Protein AF-A0A968LFQ6-F1 (afdb_monomer_lite)

Secondary structure (DSSP, 8-state):
---SS-HHHHHHHHHH-HHHHHHHHHHHSS---HHHHHHHH-HHHHHHHHHHHHHHHHHHHTTTTTS-HHHHHHHHHHHHHHHHHHHTT-EEEEE-GGGTGGGTPPPHHHHHHHHHHHHHHHHHHHHHHHHHHTT-HHHHHHHHHHHH-HHHHHHHHHHHHS------GGGGGHHHH-SS-EEE---SSHHHHHHTTS-SEEEETT-HHHHHHHHHHT--EEEETT-BTTBGGG---SHHHHHHHH--TTS--TTSHHHHHHHHHHHHSEEEEES---TTSHHHHHHHTS-SSS-EEEEETTEEEEEEE--SS-PPP-----------------

pLDDT: mean 76.56, std 20.34, range [23.41, 96.88]

Structure (mmCIF, N/CA/C/O backbone):
data_AF-A0A968LFQ6-F1
#
_entry.id   AF-A0A968LFQ6-F1
#
loop_
_atom_site.group_PDB
_atom_site.id
_atom_site.type_symbol
_atom_site.label_atom_id
_atom_site.label_alt_id
_atom_site.label_comp_id
_atom_site.label_asym_id
_atom_site.label_entity_id
_atom_site.label_seq_id
_atom_site.pdbx_PDB_ins_code
_atom_site.Cartn_x
_atom_site.Cartn_y
_atom_site.Cartn_z
_atom_site.occupancy
_atom_site.B_iso_or_equiv
_atom_site.auth_seq_id
_atom_site.auth_comp_id
_atom_site.auth_asym_id
_atom_site.auth_atom_id
_atom_site.pdbx_PDB_model_num
ATOM 1 N N . MET A 1 1 ? -2.386 -19.253 22.349 1.00 31.14 1 MET A N 1
ATOM 2 C CA . MET A 1 1 ? -3.547 -18.412 22.711 1.00 31.14 1 MET A CA 1
ATOM 3 C C . MET A 1 1 ? -3.138 -16.971 22.478 1.00 31.14 1 MET A C 1
ATOM 5 O O . MET A 1 1 ? -2.110 -16.580 23.012 1.00 31.14 1 MET A O 1
ATOM 9 N N . ALA A 1 2 ? -3.845 -16.227 21.625 1.00 40.50 2 ALA A N 1
ATOM 10 C CA . ALA A 1 2 ? -3.567 -14.805 21.443 1.00 40.50 2 ALA A CA 1
ATOM 11 C C . ALA A 1 2 ? -3.835 -14.102 22.779 1.00 40.50 2 ALA A C 1
ATOM 13 O O . ALA A 1 2 ? -4.965 -14.096 23.264 1.00 40.50 2 ALA A O 1
ATOM 14 N N . THR A 1 3 ? -2.783 -13.605 23.419 1.00 55.44 3 THR A N 1
ATOM 15 C CA . THR A 1 3 ? -2.885 -12.769 24.613 1.00 55.44 3 THR A CA 1
ATOM 16 C C . THR A 1 3 ? -3.774 -11.585 24.247 1.00 55.44 3 THR A C 1
ATOM 18 O O . THR A 1 3 ? -3.460 -10.898 23.283 1.00 55.44 3 THR A O 1
ATOM 21 N N . GLY A 1 4 ? -4.873 -11.325 24.959 1.00 78.00 4 GLY A N 1
ATOM 22 C CA . GLY A 1 4 ? -5.778 -10.191 24.681 1.00 78.00 4 GLY A CA 1
ATOM 23 C C . GLY A 1 4 ? -5.147 -8.794 24.827 1.00 78.00 4 GLY A C 1
ATOM 24 O O . GLY A 1 4 ? -5.866 -7.798 24.828 1.00 78.00 4 GLY A O 1
ATOM 25 N N . ARG A 1 5 ? -3.821 -8.736 24.966 1.00 88.94 5 ARG A N 1
ATOM 26 C CA . ARG A 1 5 ? -2.981 -7.548 25.019 1.00 88.94 5 ARG A CA 1
ATOM 27 C C . ARG A 1 5 ? -2.642 -7.053 23.619 1.00 88.94 5 ARG A C 1
ATOM 29 O O . ARG A 1 5 ? -2.560 -7.832 22.669 1.00 88.94 5 ARG A O 1
ATOM 36 N N . ASP A 1 6 ? -2.434 -5.751 23.518 1.00 89.25 6 ASP A N 1
ATOM 37 C CA . ASP A 1 6 ? -2.050 -5.066 22.295 1.00 89.25 6 ASP A CA 1
ATOM 38 C C . ASP A 1 6 ? -0.574 -4.660 22.381 1.00 89.25 6 ASP A C 1
ATOM 40 O O . ASP A 1 6 ? -0.254 -3.740 23.134 1.00 89.25 6 ASP A O 1
ATOM 44 N N . PRO A 1 7 ? 0.319 -5.303 21.606 1.00 89.12 7 PRO A N 1
ATOM 45 C CA . PRO A 1 7 ? 1.752 -5.037 21.679 1.00 89.12 7 PRO A CA 1
ATOM 46 C C . PRO A 1 7 ? 2.143 -3.586 21.378 1.00 89.12 7 PRO A C 1
ATOM 48 O O . PRO A 1 7 ? 3.153 -3.114 21.895 1.00 89.12 7 PRO A O 1
ATOM 51 N N . GLU A 1 8 ? 1.381 -2.869 20.541 1.00 87.94 8 GLU A N 1
ATOM 52 C CA . GLU A 1 8 ? 1.682 -1.462 20.244 1.00 87.94 8 GLU A CA 1
ATOM 53 C C . GLU A 1 8 ? 1.314 -0.563 21.426 1.00 87.94 8 GLU A C 1
ATOM 55 O O . GLU A 1 8 ? 2.064 0.355 21.766 1.00 87.94 8 GLU A O 1
ATOM 60 N N . PHE A 1 9 ? 0.184 -0.851 22.076 1.00 92.44 9 PHE A N 1
ATOM 61 C CA . PHE A 1 9 ? -0.199 -0.162 23.304 1.00 92.44 9 PHE A CA 1
ATOM 62 C C . PHE A 1 9 ? 0.758 -0.496 24.449 1.00 92.44 9 PHE A C 1
ATOM 64 O O . PHE A 1 9 ? 1.168 0.416 25.158 1.00 92.44 9 PHE A O 1
ATOM 71 N N . ASP A 1 10 ? 1.146 -1.765 24.600 1.00 93.44 10 ASP A N 1
ATOM 72 C CA . ASP A 1 10 ? 2.093 -2.214 25.623 1.00 93.44 10 ASP A CA 1
ATOM 73 C C . ASP A 1 10 ? 3.411 -1.433 25.516 1.00 93.44 10 ASP A C 1
ATOM 75 O O . ASP A 1 10 ? 3.824 -0.778 26.470 1.00 93.44 10 ASP A O 1
ATOM 79 N N . ALA A 1 11 ? 4.009 -1.400 24.318 1.00 91.62 11 ALA A N 1
ATOM 80 C CA . ALA A 1 11 ? 5.254 -0.678 24.071 1.00 91.62 11 ALA A CA 1
ATOM 81 C C . ALA A 1 11 ? 5.143 0.826 24.378 1.00 91.62 11 ALA A C 1
ATOM 83 O O . ALA A 1 11 ? 6.064 1.409 24.953 1.00 91.62 11 ALA A O 1
ATOM 84 N N . HIS A 1 12 ? 4.020 1.459 24.020 1.00 91.94 12 HIS A N 1
ATOM 85 C CA . HIS A 1 12 ? 3.774 2.860 24.353 1.00 91.94 12 HIS A CA 1
ATOM 86 C C . HIS A 1 12 ? 3.631 3.066 25.865 1.00 91.94 12 HIS A C 1
ATOM 88 O O . HIS A 1 12 ? 4.325 3.906 26.440 1.00 91.94 12 HIS A O 1
ATOM 94 N N . PHE A 1 13 ? 2.762 2.289 26.509 1.00 92.12 13 PHE A N 1
ATOM 95 C CA . PHE A 1 13 ? 2.453 2.421 27.927 1.00 92.12 13 PHE A CA 1
ATOM 96 C C . PHE A 1 13 ? 3.698 2.197 28.790 1.00 92.12 13 PHE A C 1
ATOM 98 O O . PHE A 1 13 ? 3.945 2.962 29.720 1.00 92.12 13 PHE A O 1
ATOM 105 N N . ASP A 1 14 ? 4.522 1.210 28.443 1.00 91.38 14 ASP A N 1
ATOM 106 C CA . ASP A 1 14 ? 5.771 0.919 29.145 1.00 91.38 14 ASP A CA 1
ATOM 107 C C . ASP A 1 14 ? 6.791 2.056 29.003 1.00 91.38 14 ASP A C 1
ATOM 109 O O . ASP A 1 14 ? 7.465 2.402 29.974 1.00 91.38 14 ASP A O 1
ATOM 113 N N . SER A 1 15 ? 6.872 2.675 27.818 1.00 90.38 15 SER A N 1
ATOM 114 C CA . SER A 1 15 ? 7.788 3.795 27.562 1.00 90.38 15 SER A CA 1
ATOM 115 C C . SER A 1 15 ? 7.412 5.079 28.309 1.00 90.38 15 SER A C 1
ATOM 117 O O . SER A 1 15 ? 8.298 5.825 28.720 1.00 90.38 15 SER A O 1
ATOM 119 N N . GLU A 1 16 ? 6.116 5.313 28.533 1.00 88.88 16 GLU A N 1
ATOM 120 C CA . GLU A 1 16 ? 5.606 6.487 29.255 1.00 88.88 16 GLU A CA 1
ATOM 121 C C . GLU A 1 16 ? 5.621 6.291 30.782 1.00 88.88 16 GLU A C 1
ATOM 123 O O . GLU A 1 16 ? 5.546 7.261 31.535 1.00 88.88 16 GLU A O 1
ATOM 128 N N . ASN A 1 17 ? 5.745 5.047 31.266 1.00 85.88 17 ASN A N 1
ATOM 129 C CA . ASN A 1 17 ? 5.665 4.708 32.693 1.00 85.88 17 ASN A CA 1
ATOM 130 C C . ASN A 1 17 ? 6.916 3.979 33.240 1.00 85.88 17 ASN A C 1
ATOM 132 O O . ASN A 1 17 ? 6.783 2.985 33.965 1.00 85.88 17 ASN A O 1
ATOM 136 N N . PRO A 1 18 ? 8.149 4.457 32.974 1.00 78.38 18 PRO A N 1
ATOM 137 C CA . PRO A 1 18 ? 9.369 3.731 33.338 1.00 78.38 18 PRO A CA 1
ATOM 138 C C . PRO A 1 18 ? 9.565 3.592 34.858 1.00 78.38 18 PRO A C 1
ATOM 140 O O . PRO A 1 18 ? 10.177 2.634 35.327 1.00 78.38 18 PRO A O 1
ATOM 143 N N . THR A 1 19 ? 9.033 4.526 35.650 1.00 73.62 19 THR A N 1
ATOM 144 C CA . THR A 1 19 ? 9.145 4.519 37.118 1.00 73.62 19 THR A CA 1
ATOM 145 C C . THR A 1 19 ? 8.272 3.448 37.770 1.00 73.62 19 THR A C 1
ATOM 147 O O . THR A 1 19 ? 8.682 2.853 38.765 1.00 73.62 19 THR A O 1
ATOM 150 N N . ILE A 1 20 ? 7.112 3.140 37.180 1.00 70.06 20 ILE A N 1
ATOM 151 C CA . ILE A 1 20 ? 6.212 2.078 37.651 1.00 70.06 20 ILE A CA 1
ATOM 152 C C . ILE A 1 20 ? 6.904 0.711 37.537 1.00 70.06 20 ILE A C 1
ATOM 154 O O . ILE A 1 20 ? 6.807 -0.109 38.451 1.00 70.06 20 ILE A O 1
ATOM 158 N N . ALA A 1 21 ? 7.678 0.495 36.467 1.00 63.31 21 ALA A N 1
ATOM 159 C CA . ALA A 1 21 ? 8.445 -0.734 36.255 1.00 63.31 21 ALA A CA 1
ATOM 160 C C . ALA A 1 21 ? 9.451 -0.995 37.392 1.00 63.31 21 ALA A C 1
ATOM 162 O O . ALA A 1 21 ? 9.562 -2.112 37.897 1.00 63.31 21 ALA A O 1
ATOM 163 N N . ALA A 1 22 ? 10.159 0.048 37.838 1.00 61.53 22 ALA A N 1
ATOM 164 C CA . ALA A 1 22 ? 11.146 -0.065 38.910 1.00 61.53 22 ALA A CA 1
ATOM 165 C C . ALA A 1 22 ? 10.504 -0.488 40.243 1.00 61.53 22 ALA A C 1
ATOM 167 O O . ALA A 1 22 ? 11.035 -1.360 40.932 1.00 61.53 22 ALA A O 1
ATOM 168 N N . SER A 1 23 ? 9.343 0.078 40.585 1.00 62.5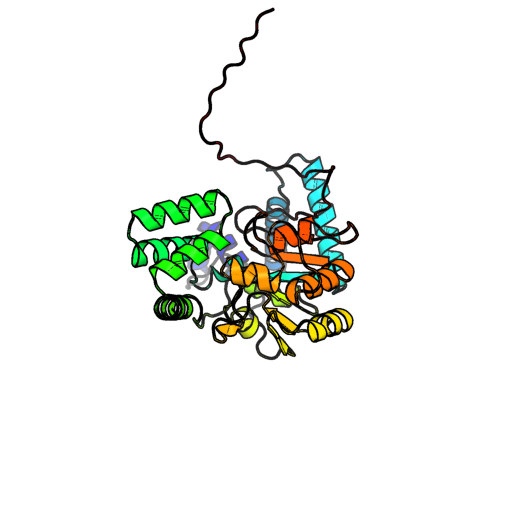0 23 SER A N 1
ATOM 169 C CA . SER A 1 23 ? 8.612 -0.261 41.812 1.00 62.50 23 SER A CA 1
ATOM 170 C C . SER A 1 23 ? 8.014 -1.672 41.785 1.00 62.50 23 SER A C 1
ATOM 172 O O . SER A 1 23 ? 8.020 -2.356 42.806 1.00 62.50 23 SER A O 1
ATOM 174 N N . LEU A 1 24 ? 7.536 -2.139 40.630 1.00 64.12 24 LEU A N 1
ATOM 175 C CA . LEU A 1 24 ? 6.961 -3.482 40.483 1.00 64.12 24 LEU A CA 1
ATOM 176 C C . LEU A 1 24 ? 8.010 -4.593 40.618 1.00 64.12 24 LEU A C 1
ATOM 178 O O . LEU A 1 24 ? 7.742 -5.621 41.242 1.00 64.12 24 LEU A O 1
ATOM 182 N N . ASN A 1 25 ? 9.221 -4.370 40.102 1.00 61.97 25 ASN A N 1
ATOM 183 C CA . ASN A 1 25 ? 10.317 -5.341 40.184 1.00 61.97 25 ASN A CA 1
ATOM 184 C C . ASN A 1 25 ? 10.723 -5.645 41.635 1.00 61.97 25 ASN A C 1
ATOM 186 O O . ASN A 1 25 ? 11.070 -6.782 41.953 1.00 61.97 25 ASN A O 1
ATOM 190 N N . LEU A 1 26 ? 10.635 -4.645 42.518 1.00 60.50 26 LEU A N 1
ATOM 191 C CA . LEU A 1 26 ? 10.885 -4.781 43.957 1.00 60.50 26 LEU A CA 1
ATOM 192 C C . LEU A 1 26 ? 9.810 -5.615 44.679 1.00 60.50 26 LEU A C 1
ATOM 194 O O . LEU A 1 26 ? 10.110 -6.235 45.693 1.00 60.50 26 LEU A O 1
ATOM 198 N N . LEU A 1 27 ? 8.577 -5.642 44.164 1.00 60.94 27 LEU A N 1
ATOM 199 C CA . LEU A 1 27 ? 7.422 -6.299 44.792 1.00 60.94 27 LEU A CA 1
ATOM 200 C C . LEU A 1 27 ? 7.231 -7.758 44.356 1.00 60.94 27 LEU A C 1
ATOM 202 O O . LEU A 1 27 ? 6.850 -8.592 45.171 1.00 60.94 27 LEU A O 1
ATOM 206 N N . VAL A 1 28 ? 7.473 -8.076 43.080 1.00 65.19 28 VAL A N 1
ATOM 207 C CA . VAL A 1 28 ? 7.132 -9.392 42.493 1.00 65.19 28 VAL A CA 1
ATOM 208 C C . VAL A 1 28 ? 8.356 -10.315 42.371 1.00 65.19 28 VAL A C 1
ATOM 210 O O . VAL A 1 28 ? 8.225 -11.484 42.014 1.00 65.19 28 VAL A O 1
ATOM 213 N N . GLY A 1 29 ? 9.565 -9.814 42.651 1.00 68.56 29 GLY A N 1
ATOM 214 C CA . GLY A 1 29 ? 10.808 -10.596 42.577 1.00 68.56 29 GLY A CA 1
ATOM 215 C C . GLY A 1 29 ? 11.202 -11.028 41.157 1.00 68.56 29 GLY A C 1
ATOM 216 O O . GLY A 1 29 ? 12.142 -11.801 40.983 1.00 68.56 29 GLY A O 1
ATOM 217 N N . ARG A 1 30 ? 10.498 -10.530 40.134 1.00 76.25 30 ARG A N 1
ATOM 218 C CA . ARG A 1 30 ? 10.817 -10.697 38.712 1.00 76.25 30 ARG A CA 1
ATOM 219 C C . ARG A 1 30 ? 10.565 -9.386 37.965 1.00 76.25 30 ARG A C 1
ATOM 221 O O . ARG A 1 30 ? 9.679 -8.637 38.382 1.00 76.25 30 ARG A O 1
ATOM 228 N N . PRO A 1 31 ? 11.289 -9.123 36.863 1.00 73.75 31 PRO A N 1
ATOM 229 C CA . PRO A 1 31 ? 11.023 -7.961 36.038 1.00 73.75 31 PRO A CA 1
ATOM 230 C C . PRO A 1 31 ? 9.622 -8.050 35.427 1.00 73.75 31 PRO A C 1
ATOM 232 O O . PRO A 1 31 ? 9.294 -9.058 34.799 1.00 73.75 31 PRO A O 1
ATOM 235 N N . LEU A 1 32 ? 8.801 -7.021 35.631 1.00 81.12 32 LEU A N 1
ATOM 236 C CA . LEU A 1 32 ? 7.441 -6.948 35.104 1.00 81.12 32 LEU A CA 1
ATOM 237 C C . LEU A 1 32 ? 7.211 -5.570 34.488 1.00 81.12 32 LEU A C 1
ATOM 239 O O . LEU A 1 32 ? 7.462 -4.544 35.123 1.00 81.12 32 LEU A O 1
ATOM 243 N N . THR A 1 33 ? 6.764 -5.542 33.235 1.00 87.94 33 THR A N 1
ATOM 244 C CA . THR A 1 33 ? 6.497 -4.271 32.552 1.00 87.94 33 THR A CA 1
ATOM 245 C C . THR A 1 33 ? 5.227 -3.601 33.103 1.00 87.94 33 THR A C 1
ATOM 247 O O . THR A 1 33 ? 4.320 -4.296 33.576 1.00 87.94 33 THR A O 1
ATOM 250 N N . PRO A 1 34 ? 5.120 -2.258 33.072 1.00 89.88 34 PRO A N 1
ATOM 251 C CA . PRO A 1 34 ? 3.917 -1.549 33.514 1.00 89.88 34 PRO A CA 1
ATOM 252 C C . PRO A 1 34 ? 2.627 -2.071 32.863 1.00 89.88 34 PRO A C 1
ATOM 254 O O . PRO A 1 34 ? 1.625 -2.274 33.547 1.00 89.88 34 PRO A O 1
ATOM 257 N N . SER A 1 35 ? 2.658 -2.341 31.559 1.00 91.62 35 SER A N 1
ATOM 258 C CA . SER A 1 35 ? 1.536 -2.864 30.781 1.00 91.62 35 SER A CA 1
ATOM 259 C C . SER A 1 35 ? 1.174 -4.302 31.170 1.00 91.62 35 SER A C 1
ATOM 261 O O . SER A 1 35 ? -0.009 -4.636 31.259 1.00 91.62 35 SER A O 1
ATOM 263 N N . GLU A 1 36 ? 2.165 -5.147 31.485 1.00 89.56 36 GLU A N 1
ATOM 264 C CA . GLU A 1 36 ? 1.949 -6.494 32.032 1.00 89.56 36 GLU A CA 1
ATOM 265 C C . GLU A 1 36 ? 1.281 -6.469 33.396 1.00 89.56 36 GLU A C 1
ATOM 267 O O . GLU A 1 36 ? 0.397 -7.288 33.653 1.00 89.56 36 GLU A O 1
ATOM 272 N N . ALA A 1 37 ? 1.716 -5.561 34.270 1.00 88.31 37 ALA A N 1
ATOM 273 C CA . ALA A 1 37 ? 1.151 -5.421 35.604 1.00 88.31 37 ALA A CA 1
ATOM 274 C C . ALA A 1 37 ? -0.286 -4.929 35.514 1.00 88.31 37 ALA A C 1
ATOM 276 O O . ALA A 1 37 ? -1.173 -5.508 36.135 1.00 88.31 37 ALA A O 1
ATOM 277 N N . LEU A 1 38 ? -0.519 -3.913 34.681 1.00 89.69 38 LEU A N 1
ATOM 278 C CA . LEU A 1 38 ? -1.844 -3.377 34.418 1.00 89.69 38 LEU A CA 1
ATOM 279 C C . LEU A 1 38 ? -2.787 -4.468 33.893 1.00 89.69 38 LEU A C 1
ATOM 281 O O . LEU A 1 38 ? -3.882 -4.625 34.419 1.00 89.69 38 LEU A O 1
ATOM 285 N N . TRP A 1 39 ? -2.344 -5.277 32.926 1.00 91.62 39 TRP A N 1
ATOM 286 C CA . TRP A 1 39 ? -3.140 -6.392 32.408 1.00 91.62 39 TRP A CA 1
ATOM 287 C C . TRP A 1 39 ? -3.435 -7.472 33.458 1.00 91.62 39 TRP A C 1
ATOM 289 O O . TRP A 1 39 ? -4.522 -8.041 33.452 1.00 91.62 39 TRP A O 1
ATOM 299 N N . GLN A 1 40 ? -2.479 -7.793 34.337 1.00 88.44 40 GLN A N 1
ATOM 300 C CA . GLN A 1 40 ? -2.654 -8.834 35.359 1.00 88.44 40 GLN A CA 1
ATOM 301 C C . GLN A 1 40 ? -3.537 -8.382 36.527 1.00 88.44 40 GLN A C 1
ATOM 303 O O . GLN A 1 40 ? -4.284 -9.197 37.063 1.00 88.44 40 GLN A O 1
ATOM 308 N N . LEU A 1 41 ? -3.435 -7.113 36.931 1.00 89.44 41 LEU A N 1
ATOM 309 C CA . LEU A 1 41 ? -4.151 -6.563 38.083 1.00 89.44 41 LEU A CA 1
ATOM 310 C C . LEU A 1 41 ? -5.559 -6.094 37.720 1.00 89.44 41 LEU A C 1
ATOM 312 O O . LEU A 1 41 ? -6.497 -6.359 38.466 1.00 89.44 41 LEU A O 1
ATOM 316 N N . ASP A 1 42 ? -5.700 -5.403 36.587 1.00 91.25 42 ASP A N 1
ATOM 317 C CA . ASP A 1 42 ? -6.970 -4.829 36.149 1.00 91.25 42 ASP A CA 1
ATOM 318 C C . ASP A 1 42 ? -7.099 -4.856 34.609 1.00 91.25 42 ASP A C 1
ATOM 320 O O . ASP A 1 42 ? -6.818 -3.868 33.914 1.00 91.25 42 ASP A O 1
ATOM 324 N N . PRO A 1 43 ? -7.544 -5.995 34.043 1.00 92.00 43 PRO A N 1
ATOM 325 C CA . PRO A 1 43 ? -7.751 -6.134 32.605 1.00 92.00 43 PRO A CA 1
ATOM 326 C C . PRO A 1 43 ? -8.760 -5.139 32.014 1.00 92.00 43 PRO A C 1
ATOM 328 O O . PRO A 1 43 ? -8.686 -4.835 30.821 1.00 92.00 43 PRO A O 1
ATOM 331 N N . ASP A 1 44 ? -9.727 -4.652 32.794 1.00 94.12 44 ASP A N 1
ATOM 332 C CA . ASP A 1 44 ? -10.736 -3.716 32.295 1.00 94.12 44 ASP A CA 1
ATOM 333 C C . ASP A 1 44 ? -10.190 -2.291 32.263 1.00 94.12 44 ASP A C 1
ATOM 335 O O . ASP A 1 44 ? -10.367 -1.590 31.261 1.00 94.12 44 ASP A O 1
ATOM 339 N N . TYR A 1 45 ? -9.415 -1.897 33.274 1.00 93.38 45 TYR A N 1
ATOM 340 C CA . TYR A 1 45 ? -8.675 -0.642 33.244 1.00 93.38 45 TYR A CA 1
ATOM 341 C C . TYR A 1 45 ? -7.590 -0.640 32.158 1.00 93.38 45 TYR A C 1
ATOM 343 O O . TYR A 1 45 ? -7.413 0.376 31.484 1.00 93.38 45 TYR A O 1
ATOM 351 N N . TYR A 1 46 ? -6.946 -1.781 31.875 1.00 94.25 46 TYR A N 1
ATOM 352 C CA . TYR A 1 46 ? -6.080 -1.931 30.698 1.00 94.25 46 TYR A CA 1
ATOM 353 C C . TYR A 1 46 ? -6.829 -1.611 29.397 1.00 94.25 46 TYR A C 1
ATOM 355 O O . TYR A 1 46 ? -6.379 -0.785 28.599 1.00 94.25 46 TYR A O 1
ATOM 363 N N . LYS A 1 47 ? -7.995 -2.238 29.172 1.00 94.25 47 LYS A N 1
ATOM 364 C CA . LYS A 1 47 ? -8.809 -1.993 27.966 1.00 94.25 47 LYS A CA 1
ATOM 365 C C . LYS A 1 47 ? -9.247 -0.533 27.880 1.00 94.25 47 LYS A C 1
ATOM 367 O O . LYS A 1 47 ? -9.246 0.030 26.786 1.00 94.25 47 LYS A O 1
ATOM 372 N N . TYR A 1 48 ? -9.594 0.078 29.013 1.00 94.44 48 TYR A N 1
ATOM 373 C CA . TYR A 1 48 ? -9.949 1.490 29.092 1.00 94.44 48 TYR A CA 1
ATOM 374 C C . TYR A 1 48 ? -8.775 2.396 28.689 1.00 94.44 48 TYR A C 1
ATOM 376 O O . TYR A 1 48 ? -8.924 3.206 27.773 1.00 94.44 48 TYR A O 1
ATOM 384 N N . GLN A 1 49 ? -7.589 2.211 29.277 1.00 94.19 49 GLN A N 1
ATOM 385 C CA . GLN A 1 49 ? -6.382 2.973 28.927 1.00 94.19 49 GLN A CA 1
ATOM 386 C C . GLN A 1 49 ? -5.999 2.799 27.455 1.00 94.19 49 GLN A C 1
ATOM 388 O O . GLN A 1 49 ? -5.725 3.775 26.753 1.00 94.19 49 GLN A O 1
ATOM 393 N N . ARG A 1 50 ? -6.087 1.569 26.944 1.00 94.50 50 ARG A N 1
ATOM 394 C CA . ARG A 1 50 ? -5.898 1.287 25.521 1.00 94.50 50 ARG A CA 1
ATOM 395 C C . ARG A 1 50 ? -6.900 2.045 24.651 1.00 94.50 50 ARG A C 1
ATOM 397 O O . ARG A 1 50 ? -6.521 2.567 23.605 1.00 94.50 50 ARG A O 1
ATOM 404 N N . SER A 1 51 ? -8.169 2.113 25.055 1.00 93.75 51 SER A N 1
ATOM 405 C CA . SER A 1 51 ? -9.197 2.835 24.297 1.00 93.75 51 SER A CA 1
ATOM 406 C C . SER A 1 51 ? -8.921 4.341 24.241 1.00 93.75 51 SER A C 1
ATOM 408 O O . SER A 1 51 ? -8.943 4.912 23.154 1.00 93.75 51 SER A O 1
ATOM 410 N N . LEU A 1 52 ? -8.527 4.953 25.365 1.00 94.31 52 LEU A N 1
ATOM 411 C CA . LEU A 1 52 ? -8.106 6.356 25.416 1.00 94.31 52 LEU A CA 1
ATOM 412 C C . LEU A 1 52 ? -6.898 6.626 24.517 1.00 94.31 52 LEU A C 1
ATOM 414 O O . LEU A 1 52 ? -6.852 7.636 23.810 1.00 94.31 52 LEU A O 1
ATOM 418 N N . TRP A 1 53 ? -5.924 5.717 24.524 1.00 93.88 53 TRP A N 1
ATOM 419 C CA . TRP A 1 53 ? -4.744 5.825 23.677 1.00 93.88 53 TRP A CA 1
ATOM 420 C C . TRP A 1 53 ? -5.097 5.766 22.184 1.00 93.88 53 TRP A C 1
ATOM 422 O O . TRP A 1 53 ? -4.659 6.624 21.411 1.00 93.88 53 TRP A O 1
ATOM 432 N N . ILE A 1 54 ? -5.942 4.812 21.779 1.00 90.19 54 ILE A N 1
ATOM 433 C CA . ILE A 1 54 ? -6.438 4.699 20.398 1.00 90.19 54 ILE A CA 1
ATOM 434 C C . ILE A 1 54 ? -7.208 5.955 19.991 1.00 90.19 54 ILE A C 1
ATOM 436 O O . ILE A 1 54 ? -6.975 6.483 18.902 1.00 90.19 54 ILE A O 1
ATOM 440 N N . ASP A 1 55 ? -8.084 6.460 20.858 1.00 91.62 55 ASP A N 1
ATOM 441 C CA . ASP A 1 55 ? -8.857 7.667 20.587 1.00 91.62 55 ASP A CA 1
ATOM 442 C C . ASP A 1 55 ? -7.934 8.873 20.408 1.00 91.62 55 ASP A C 1
ATOM 444 O O . ASP A 1 55 ? -8.054 9.592 19.418 1.00 91.62 55 ASP A O 1
ATOM 448 N N . SER A 1 56 ? -6.948 9.064 21.287 1.0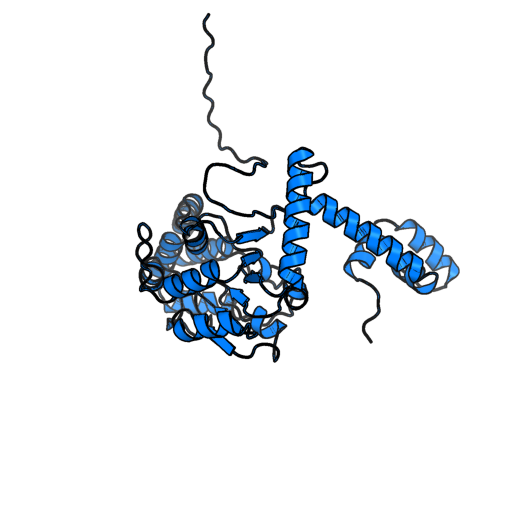0 89.69 56 SER A N 1
ATOM 449 C CA . SER A 1 56 ? -5.946 10.129 21.150 1.00 89.69 56 SER A CA 1
ATOM 450 C C . SER A 1 56 ? -5.203 10.049 19.809 1.00 89.69 56 SER A C 1
ATOM 452 O O . SER A 1 56 ? -5.125 11.031 19.062 1.00 89.69 56 SER A O 1
ATOM 454 N N . ARG A 1 57 ? -4.740 8.850 19.437 1.00 87.38 57 ARG A N 1
ATOM 455 C CA . ARG A 1 57 ? -4.075 8.583 18.152 1.00 87.38 57 ARG A CA 1
ATOM 456 C C . ARG A 1 57 ? -4.979 8.883 16.959 1.00 87.38 57 ARG A C 1
ATOM 458 O O . ARG A 1 57 ? -4.519 9.494 15.995 1.00 87.38 57 ARG A O 1
ATOM 465 N N . LEU A 1 58 ? -6.253 8.498 17.021 1.00 84.69 58 LEU A N 1
ATOM 466 C CA . LEU A 1 58 ? -7.234 8.795 15.980 1.00 84.69 58 LEU A CA 1
ATOM 467 C C . LEU A 1 58 ? -7.434 10.306 15.832 1.00 84.69 58 LEU A C 1
ATOM 469 O O . LEU A 1 58 ? -7.440 10.816 14.717 1.00 84.69 58 LEU A O 1
ATOM 473 N N . GLN A 1 59 ? -7.555 11.039 16.936 1.00 84.94 59 GLN A N 1
ATOM 474 C CA . GLN A 1 59 ? -7.723 12.493 16.909 1.00 84.94 59 GLN A CA 1
ATOM 475 C C . GLN A 1 59 ? -6.529 13.178 16.228 1.00 84.94 59 GLN A C 1
ATOM 477 O O . GLN A 1 59 ? -6.720 14.037 15.365 1.00 84.94 59 GLN A O 1
ATOM 482 N N . ILE A 1 60 ? -5.305 12.754 16.560 1.00 81.44 60 ILE A N 1
ATOM 483 C CA . ILE A 1 60 ? -4.073 13.226 15.909 1.00 81.44 60 ILE A CA 1
ATOM 484 C C . ILE A 1 60 ? -4.087 12.870 14.417 1.00 81.44 60 ILE A C 1
ATOM 486 O O . ILE A 1 60 ? -3.827 13.729 13.577 1.00 81.44 60 ILE A O 1
ATOM 490 N N . ALA A 1 61 ? -4.460 11.636 14.064 1.00 78.19 61 ALA A N 1
ATOM 491 C CA . ALA A 1 61 ? -4.560 11.190 12.673 1.00 78.19 61 ALA A CA 1
ATOM 492 C C . ALA A 1 61 ? -5.651 11.923 11.868 1.00 78.19 61 ALA A C 1
ATOM 494 O O . ALA A 1 61 ? -5.581 11.999 10.647 1.00 78.19 61 ALA A O 1
ATOM 495 N N . LEU A 1 62 ? -6.665 12.488 12.520 1.00 80.12 62 LEU A N 1
ATOM 496 C CA . LEU A 1 62 ? -7.662 13.345 11.871 1.00 80.12 62 LEU A CA 1
ATOM 497 C C . LEU A 1 62 ? -7.197 14.807 11.743 1.00 80.12 62 LEU A C 1
ATOM 499 O O . LEU A 1 62 ? -7.858 15.606 11.073 1.00 80.12 62 LEU A O 1
ATOM 503 N N . GLY A 1 63 ? -6.049 15.146 12.340 1.00 78.25 63 GLY A N 1
ATOM 504 C CA . GLY A 1 63 ? -5.410 16.457 12.274 1.00 78.25 63 GLY A CA 1
ATOM 505 C C . GLY A 1 63 ? -5.729 17.382 13.448 1.00 78.25 63 GLY A C 1
ATOM 506 O O . GLY A 1 63 ? -5.545 18.593 13.325 1.00 78.25 63 GLY A O 1
ATOM 507 N N . LYS A 1 64 ? -6.210 16.859 14.585 1.00 81.06 64 LYS A N 1
ATOM 508 C CA . LYS A 1 64 ? -6.465 17.675 15.782 1.00 81.06 64 LYS A CA 1
ATOM 509 C C . LYS A 1 64 ? -5.184 18.379 16.234 1.00 81.06 64 LYS A C 1
ATOM 511 O O . LYS A 1 64 ? -4.146 17.746 16.382 1.00 81.06 64 LYS A O 1
ATOM 516 N N . GLY A 1 65 ? -5.261 19.694 16.435 1.00 84.56 65 GLY A N 1
ATOM 517 C CA . GLY A 1 65 ? -4.111 20.534 16.794 1.00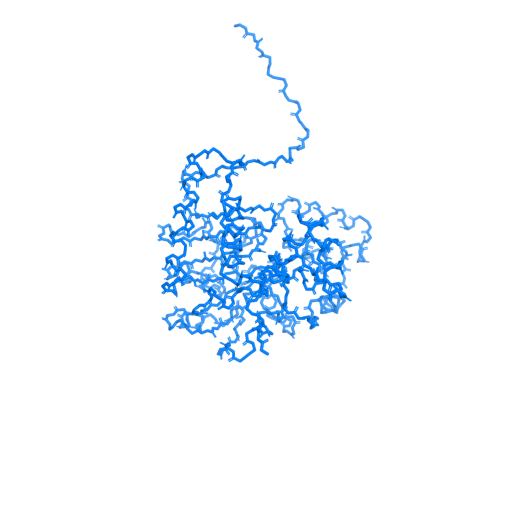 84.56 65 GLY A CA 1
ATOM 518 C C . GLY A 1 65 ? -3.188 20.898 15.623 1.00 84.56 65 GLY A C 1
ATOM 519 O O . GLY A 1 65 ? -2.399 21.827 15.754 1.00 84.56 65 GLY A O 1
ATOM 520 N N . SER A 1 66 ? -3.299 20.225 14.473 1.00 81.00 66 SER A N 1
ATOM 521 C CA . SER A 1 66 ? -2.537 20.542 13.252 1.00 81.00 66 SER A CA 1
ATOM 522 C C . SER A 1 66 ? -3.372 21.244 12.177 1.00 81.00 66 SER A C 1
ATOM 524 O O . SER A 1 66 ? -2.813 21.895 11.297 1.00 81.00 66 SER A O 1
ATOM 526 N N . LEU A 1 67 ? -4.699 21.108 12.224 1.00 77.50 67 LEU A N 1
ATOM 527 C CA . LEU A 1 67 ? -5.638 21.700 11.274 1.00 77.50 67 LEU A CA 1
ATOM 528 C C . LEU A 1 67 ? -6.574 22.703 11.967 1.00 77.50 67 LEU A C 1
ATOM 530 O O . LEU A 1 67 ? -6.892 22.532 13.145 1.00 77.50 67 LEU A O 1
ATOM 534 N N . PRO A 1 68 ? -7.089 23.707 11.231 1.00 84.75 68 PRO A N 1
ATOM 535 C CA . PRO A 1 68 ? -8.241 24.491 11.667 1.00 84.75 68 PRO A CA 1
ATOM 536 C C . PRO A 1 68 ? -9.425 23.592 12.049 1.00 84.75 68 PRO A C 1
ATOM 538 O O . PRO A 1 68 ? -9.701 22.611 11.354 1.00 84.75 68 PRO A O 1
ATOM 541 N N . ASN A 1 69 ? -10.171 23.965 13.094 1.00 86.06 69 ASN A N 1
ATOM 542 C CA . ASN A 1 69 ? -11.278 23.160 13.635 1.00 86.06 69 ASN A CA 1
ATOM 543 C C . ASN A 1 69 ? -12.291 22.728 12.564 1.00 86.06 69 ASN A C 1
ATOM 545 O O . ASN A 1 69 ? -12.628 21.554 12.484 1.00 86.06 69 ASN A O 1
ATOM 549 N N . ALA A 1 70 ? -12.685 23.637 11.666 1.00 81.00 70 ALA A N 1
ATOM 550 C CA . ALA A 1 70 ? -13.620 23.319 10.585 1.00 81.00 70 ALA A CA 1
ATOM 551 C C . ALA A 1 70 ? -13.121 22.189 9.659 1.00 81.00 70 ALA A C 1
ATOM 553 O O . ALA A 1 70 ? -13.904 21.348 9.218 1.00 81.00 70 ALA A O 1
ATOM 554 N N . LEU A 1 71 ? -11.814 22.141 9.373 1.00 77.75 71 LEU A N 1
ATOM 555 C CA . LEU A 1 71 ? -11.220 21.080 8.554 1.00 77.75 71 LEU A CA 1
ATOM 556 C C . LEU A 1 71 ? -11.090 19.769 9.333 1.00 77.75 71 LEU A C 1
ATOM 558 O O . LEU A 1 71 ? -11.310 18.699 8.766 1.00 77.75 71 LEU A O 1
ATOM 562 N N . TYR A 1 72 ? -10.774 19.848 10.624 1.00 80.31 72 TYR A N 1
ATOM 563 C CA . TYR A 1 72 ? -10.769 18.692 11.514 1.00 80.31 72 TYR A CA 1
ATOM 564 C C . TYR A 1 72 ? -12.164 18.042 11.616 1.00 80.31 72 TYR A C 1
ATOM 566 O O . TYR A 1 72 ? -12.295 16.833 11.413 1.00 80.31 72 TYR A O 1
ATOM 574 N N . ASP A 1 73 ? -13.219 18.833 11.829 1.00 81.62 73 ASP A N 1
ATOM 575 C CA . ASP A 1 73 ? -14.601 18.343 11.923 1.00 81.62 73 ASP A CA 1
ATOM 576 C C . ASP A 1 73 ? -15.075 17.707 10.607 1.00 81.62 73 ASP A C 1
ATOM 578 O O . ASP A 1 73 ? -15.730 16.655 10.588 1.00 81.62 73 ASP A O 1
ATOM 582 N N . LEU A 1 74 ? -14.678 18.302 9.480 1.00 80.56 74 LEU A N 1
ATOM 583 C CA . LEU A 1 74 ? -14.927 17.743 8.157 1.00 80.56 74 LEU A CA 1
ATOM 584 C C . LEU A 1 74 ? -14.191 16.409 7.951 1.00 80.56 74 LEU A C 1
ATOM 586 O O . LEU A 1 74 ? -14.785 15.453 7.446 1.00 80.56 74 LEU A O 1
ATOM 590 N N . ASN A 1 75 ? -12.922 16.307 8.359 1.00 77.81 75 ASN A N 1
ATOM 591 C CA . ASN A 1 75 ? -12.157 15.058 8.296 1.00 77.81 75 ASN A CA 1
ATOM 592 C C . ASN A 1 75 ? -12.778 13.967 9.166 1.00 77.81 75 ASN A C 1
ATOM 594 O O . ASN A 1 75 ? -12.906 12.831 8.711 1.00 77.81 75 ASN A O 1
ATOM 598 N N . ARG A 1 76 ? -13.220 14.312 10.378 1.00 83.44 76 ARG A N 1
ATOM 599 C CA . ARG A 1 76 ? -13.935 13.391 11.263 1.00 83.44 76 ARG A CA 1
ATOM 600 C C . ARG A 1 76 ? -15.202 12.854 10.600 1.00 83.44 76 ARG A C 1
ATOM 602 O O . ARG A 1 76 ? -15.390 11.645 10.523 1.00 83.44 76 ARG A O 1
ATOM 609 N N . THR A 1 77 ? -16.007 13.738 10.013 1.00 83.00 77 THR A N 1
ATOM 610 C CA . THR A 1 77 ? -17.221 13.351 9.274 1.00 83.00 77 THR A CA 1
ATOM 611 C C . THR A 1 77 ? -16.904 12.411 8.104 1.00 83.00 77 THR A C 1
ATOM 613 O O . THR A 1 77 ? -17.598 11.414 7.880 1.00 83.00 77 THR A O 1
ATOM 616 N N . ARG A 1 78 ? -15.835 12.691 7.347 1.00 81.00 78 ARG A N 1
ATOM 617 C CA . ARG A 1 78 ? -15.373 11.833 6.241 1.00 81.00 78 ARG A CA 1
ATOM 618 C C . ARG A 1 78 ? -14.899 10.468 6.729 1.00 81.00 78 ARG A C 1
ATOM 620 O O . ARG A 1 78 ? -15.239 9.464 6.104 1.00 81.00 78 ARG A O 1
ATOM 627 N N . PHE A 1 79 ? -14.158 10.426 7.831 1.00 83.19 79 PHE A N 1
ATOM 628 C CA . PHE A 1 79 ? -13.696 9.190 8.454 1.00 83.19 79 PHE A CA 1
ATOM 629 C C . PHE A 1 79 ? -14.869 8.331 8.938 1.00 83.19 79 PHE A C 1
ATOM 631 O O . PHE A 1 79 ? -14.949 7.155 8.591 1.00 83.19 79 PHE A O 1
ATOM 638 N N . ASP A 1 80 ? -15.847 8.923 9.625 1.00 84.75 80 ASP A N 1
ATOM 639 C CA . ASP A 1 80 ? -17.045 8.205 10.073 1.00 84.75 80 ASP A CA 1
ATOM 640 C C . ASP A 1 80 ? -17.825 7.615 8.890 1.00 84.75 80 ASP A C 1
ATOM 642 O O . ASP A 1 80 ? -18.291 6.470 8.933 1.00 84.75 80 ASP A O 1
ATOM 646 N N . ASN A 1 81 ? -17.935 8.373 7.796 1.00 82.75 81 ASN A N 1
ATOM 647 C CA . ASN A 1 81 ? -18.536 7.888 6.559 1.00 82.75 81 ASN A CA 1
ATOM 648 C C . ASN A 1 81 ? -17.726 6.743 5.941 1.00 82.75 81 ASN A C 1
ATOM 650 O O . ASN A 1 81 ? -18.318 5.738 5.548 1.00 82.75 81 ASN A O 1
ATOM 654 N N . LEU A 1 82 ? -16.394 6.831 5.911 1.00 83.19 82 LEU A N 1
ATOM 655 C CA . LEU A 1 82 ? -15.534 5.731 5.475 1.00 83.19 82 LEU A CA 1
ATOM 656 C C . LEU A 1 82 ? -15.763 4.472 6.319 1.00 83.19 82 LEU A C 1
ATOM 658 O O . LEU A 1 82 ? -15.986 3.401 5.757 1.00 83.19 82 LEU A O 1
ATOM 662 N N . CYS A 1 83 ? -15.797 4.586 7.647 1.00 86.12 83 CYS A N 1
ATOM 663 C CA . CYS A 1 83 ? -16.074 3.453 8.526 1.00 86.12 83 CYS A CA 1
ATOM 664 C C . CYS A 1 83 ? -17.430 2.805 8.211 1.00 86.12 83 CYS A C 1
ATOM 666 O O . CYS A 1 83 ? -17.535 1.578 8.176 1.00 86.12 83 CYS A O 1
ATOM 668 N N . LYS A 1 84 ? -18.473 3.600 7.928 1.00 86.69 84 LYS A N 1
ATOM 669 C CA . LYS A 1 84 ? -19.775 3.074 7.478 1.00 86.69 84 LYS A CA 1
ATOM 670 C C . LYS A 1 84 ? -19.653 2.316 6.151 1.00 86.69 84 LYS A C 1
ATOM 672 O O . LYS A 1 84 ? -20.235 1.241 6.020 1.00 86.69 84 LYS A O 1
ATOM 677 N N . LEU A 1 85 ? -18.899 2.836 5.180 1.00 84.06 85 LEU A N 1
ATOM 678 C CA . LEU A 1 85 ? -18.690 2.177 3.883 1.00 84.06 85 LEU A CA 1
ATOM 679 C C . LEU A 1 85 ? -17.901 0.862 4.018 1.00 84.06 85 LEU A C 1
ATOM 681 O O . LEU A 1 85 ? -18.266 -0.125 3.378 1.00 84.06 85 LEU A O 1
ATOM 685 N N . VAL A 1 86 ? -16.869 0.827 4.870 1.00 85.56 86 VAL A N 1
ATOM 686 C CA . VAL A 1 86 ? -16.085 -0.388 5.173 1.00 85.56 86 VAL A CA 1
ATOM 687 C C . VAL A 1 86 ? -16.973 -1.452 5.805 1.00 85.56 86 VAL A C 1
ATOM 689 O O . VAL A 1 86 ? -17.005 -2.583 5.327 1.00 85.56 86 VAL A O 1
ATOM 692 N N . ARG A 1 87 ? -17.772 -1.091 6.820 1.00 87.69 87 ARG A N 1
ATOM 693 C CA . ARG A 1 87 ? -18.706 -2.030 7.471 1.00 87.69 87 ARG A CA 1
ATOM 694 C C . ARG A 1 87 ? -19.732 -2.613 6.496 1.00 87.69 87 ARG A C 1
ATOM 696 O O . ARG A 1 87 ? -20.112 -3.769 6.642 1.00 87.69 87 ARG A O 1
ATOM 703 N N . ARG A 1 88 ? -20.146 -1.832 5.492 1.00 86.12 88 ARG A N 1
ATOM 704 C CA . ARG A 1 88 ? -21.053 -2.260 4.413 1.00 86.12 88 ARG A CA 1
ATOM 705 C C . ARG A 1 88 ? -20.381 -3.117 3.332 1.00 86.12 88 ARG A C 1
ATOM 707 O O . ARG A 1 88 ? -21.083 -3.600 2.453 1.00 86.12 88 ARG A O 1
ATOM 714 N N . GLY A 1 89 ? -19.056 -3.268 3.346 1.00 85.00 89 GLY A N 1
ATOM 715 C CA . GLY A 1 89 ? -18.316 -4.064 2.361 1.00 85.00 89 GLY A CA 1
ATOM 716 C C . GLY A 1 89 ? -18.302 -3.486 0.941 1.00 85.00 89 GLY A C 1
ATOM 717 O O . GLY A 1 89 ? -18.112 -4.213 -0.030 1.00 85.00 89 GLY A O 1
ATOM 718 N N . ILE A 1 90 ? -18.508 -2.173 0.793 1.00 81.06 90 ILE A N 1
ATOM 719 C CA . ILE A 1 90 ? -18.554 -1.494 -0.519 1.00 81.06 90 ILE A CA 1
ATOM 720 C C . ILE A 1 90 ? -17.290 -0.685 -0.836 1.00 81.06 90 ILE A C 1
ATOM 722 O O . ILE A 1 90 ? -17.245 0.030 -1.841 1.00 81.06 90 ILE A O 1
ATOM 726 N N . VAL A 1 91 ? -16.269 -0.817 0.010 1.00 84.38 91 VAL A N 1
ATOM 727 C CA . VAL A 1 91 ? -14.936 -0.246 -0.190 1.00 84.38 91 VAL A CA 1
ATOM 728 C C . VAL A 1 91 ? -14.024 -1.299 -0.799 1.00 84.38 91 VAL A C 1
ATOM 730 O O . VAL A 1 91 ? -13.954 -2.416 -0.296 1.00 84.38 91 VAL A O 1
ATOM 733 N N . VAL A 1 92 ? -13.304 -0.920 -1.849 1.00 86.81 92 VAL A N 1
ATOM 734 C CA . VAL A 1 92 ? -12.203 -1.708 -2.403 1.00 86.81 92 VAL A CA 1
ATOM 735 C C . VAL A 1 92 ? -10.891 -1.019 -2.033 1.00 86.81 92 VAL A C 1
ATOM 737 O O . VAL A 1 92 ? -10.654 0.109 -2.480 1.00 86.81 92 VAL A O 1
ATOM 740 N N . PRO A 1 93 ? -10.043 -1.639 -1.198 1.00 88.75 93 PRO A N 1
ATOM 741 C CA . PRO A 1 93 ? -8.730 -1.092 -0.927 1.00 88.75 93 PRO A CA 1
ATOM 742 C C . PRO A 1 93 ? -7.837 -1.191 -2.164 1.00 88.75 93 PRO A C 1
ATOM 744 O O . PRO A 1 93 ? -7.788 -2.215 -2.844 1.00 88.75 93 PRO A O 1
ATOM 747 N N . PHE A 1 94 ? -7.125 -0.105 -2.427 1.00 87.44 94 PHE A N 1
ATOM 748 C CA . PHE A 1 94 ? -6.085 0.024 -3.429 1.00 87.44 94 PHE A CA 1
ATOM 749 C C . PHE A 1 94 ? -4.753 0.169 -2.694 1.00 87.44 94 PHE A C 1
ATOM 751 O O . PHE A 1 94 ? -4.456 1.218 -2.123 1.00 87.44 94 PHE A O 1
ATOM 758 N N . VAL A 1 95 ? -3.964 -0.893 -2.666 1.00 87.75 95 VAL A N 1
ATOM 759 C CA . VAL A 1 95 ? -2.713 -0.972 -1.916 1.00 87.75 95 VAL A CA 1
ATOM 760 C C . VAL A 1 95 ? -1.546 -0.557 -2.805 1.00 87.75 95 VAL A C 1
ATOM 762 O O . VAL A 1 95 ? -1.421 -1.015 -3.936 1.00 87.75 95 VAL A O 1
ATOM 765 N N . GLY A 1 96 ? -0.701 0.338 -2.303 1.00 86.00 96 GLY A N 1
ATOM 766 C CA . GLY A 1 96 ? 0.536 0.735 -2.967 1.00 86.00 96 GLY A CA 1
ATOM 767 C C . GLY A 1 96 ? 1.793 0.290 -2.229 1.00 86.00 96 GLY A C 1
ATOM 768 O O . GLY A 1 96 ? 1.740 -0.266 -1.129 1.00 86.00 96 GLY A O 1
ATOM 769 N N . ALA A 1 97 ? 2.948 0.561 -2.840 1.00 81.19 97 ALA A N 1
ATOM 770 C CA . ALA A 1 97 ? 4.239 0.025 -2.406 1.00 81.19 97 ALA A CA 1
ATOM 771 C C . ALA A 1 97 ? 4.666 0.531 -1.022 1.00 81.19 97 ALA A C 1
ATOM 773 O O . ALA A 1 97 ? 5.486 -0.096 -0.360 1.00 81.19 97 ALA A O 1
ATOM 774 N N . GLY A 1 98 ? 4.083 1.635 -0.541 1.00 82.44 98 GLY A N 1
ATOM 775 C CA . GLY A 1 98 ? 4.377 2.157 0.789 1.00 82.44 98 GLY A CA 1
ATOM 776 C C . GLY A 1 98 ? 3.947 1.221 1.924 1.00 82.44 98 GLY A C 1
ATOM 777 O O . GLY A 1 98 ? 4.569 1.253 2.983 1.00 82.44 98 GLY A O 1
ATOM 778 N N . LEU A 1 99 ? 2.946 0.352 1.710 1.00 84.69 99 LEU A N 1
ATOM 779 C CA . LEU A 1 99 ? 2.604 -0.698 2.679 1.00 84.69 99 LEU A CA 1
ATOM 780 C C . LEU A 1 99 ? 3.610 -1.854 2.668 1.00 84.69 99 LEU A C 1
ATOM 782 O O . LEU A 1 99 ? 3.641 -2.612 3.635 1.00 84.69 99 LEU A O 1
ATOM 786 N N . SER A 1 100 ? 4.445 -1.956 1.627 1.00 85.56 100 SER A N 1
ATOM 787 C CA . SER A 1 100 ? 5.482 -2.981 1.523 1.00 85.56 100 SER A CA 1
ATOM 788 C C . SER A 1 100 ? 6.801 -2.614 2.227 1.00 85.56 100 SER A C 1
ATOM 790 O O . SER A 1 100 ? 7.591 -3.493 2.560 1.00 85.56 100 SER A O 1
ATOM 792 N N . ILE A 1 101 ? 7.026 -1.329 2.531 1.00 85.88 101 ILE A N 1
ATOM 793 C CA . ILE A 1 101 ? 8.288 -0.824 3.113 1.00 85.88 101 ILE A CA 1
ATOM 794 C C . ILE A 1 101 ? 8.650 -1.466 4.468 1.00 85.88 101 ILE A C 1
ATOM 796 O O . ILE A 1 101 ? 9.805 -1.858 4.639 1.00 85.88 101 ILE A O 1
ATOM 800 N N . PRO A 1 102 ? 7.720 -1.635 5.437 1.00 87.25 102 PRO A N 1
ATOM 801 C CA . PRO A 1 102 ? 8.050 -2.246 6.730 1.00 87.25 102 PRO A CA 1
ATOM 802 C C . PRO A 1 102 ? 8.544 -3.698 6.649 1.00 87.25 102 PRO A C 1
ATOM 804 O O . PRO A 1 102 ? 9.019 -4.230 7.645 1.00 87.25 102 PRO A O 1
ATOM 807 N N . MET A 1 103 ? 8.422 -4.344 5.486 1.00 87.25 103 MET A N 1
ATOM 808 C CA . MET A 1 103 ? 8.889 -5.710 5.231 1.00 87.25 103 MET A CA 1
ATOM 809 C C . MET A 1 103 ? 10.305 -5.749 4.631 1.00 87.25 103 MET A C 1
ATOM 811 O O . MET A 1 103 ? 10.736 -6.779 4.129 1.00 87.25 103 MET A O 1
ATOM 815 N N . GLY A 1 104 ? 11.039 -4.631 4.681 1.00 87.00 104 GLY A N 1
ATOM 816 C CA . GLY A 1 104 ? 12.433 -4.541 4.232 1.00 87.00 104 GLY A CA 1
ATOM 817 C C . GLY A 1 104 ? 12.604 -4.161 2.760 1.00 87.00 104 GLY A C 1
ATOM 818 O O . GLY A 1 104 ? 13.734 -4.030 2.294 1.00 87.00 104 GLY A O 1
ATOM 819 N N . MET A 1 105 ? 11.507 -3.938 2.032 1.00 86.62 105 MET A N 1
ATOM 820 C CA . MET A 1 105 ? 11.558 -3.477 0.646 1.00 86.62 105 MET A CA 1
ATOM 821 C C . MET A 1 105 ? 11.869 -1.970 0.590 1.00 86.62 105 MET A C 1
ATOM 823 O O . MET A 1 105 ? 11.302 -1.192 1.364 1.00 86.62 105 MET A O 1
ATOM 827 N N . PRO A 1 106 ? 12.743 -1.516 -0.327 1.00 87.25 106 PRO A N 1
ATOM 828 C CA . PRO A 1 106 ? 13.019 -0.096 -0.491 1.00 87.25 106 PRO A CA 1
ATOM 829 C C . PRO A 1 106 ? 11.802 0.635 -1.062 1.00 87.25 106 PRO A C 1
ATOM 831 O O . PRO A 1 106 ? 10.924 0.044 -1.696 1.00 87.25 106 PRO A O 1
ATOM 834 N N . SER A 1 107 ? 11.780 1.961 -0.911 1.00 83.94 107 SER A N 1
ATOM 835 C CA . SER A 1 107 ? 10.835 2.764 -1.682 1.00 83.94 107 SER A CA 1
ATOM 836 C C . SER A 1 107 ? 11.123 2.621 -3.183 1.00 83.94 107 SER A C 1
ATOM 838 O O . SER A 1 107 ? 12.272 2.439 -3.600 1.00 83.94 107 SER A O 1
ATOM 840 N N . TRP A 1 108 ? 10.087 2.757 -4.016 1.00 84.44 108 TRP A N 1
ATOM 841 C CA . TRP A 1 108 ? 10.246 2.724 -5.476 1.00 84.44 108 TRP A CA 1
ATOM 842 C C . TRP A 1 108 ? 11.270 3.758 -5.968 1.00 84.44 108 TRP A C 1
ATOM 844 O O . TRP A 1 108 ? 12.087 3.490 -6.848 1.00 84.44 108 TRP A O 1
ATOM 854 N N . SER A 1 109 ? 11.264 4.933 -5.339 1.00 84.75 109 SER A N 1
ATOM 855 C CA . SER A 1 109 ? 12.200 6.008 -5.632 1.00 84.75 109 SER A CA 1
ATOM 856 C C . SER A 1 109 ? 13.647 5.625 -5.334 1.00 84.75 109 SER A C 1
ATOM 858 O O . SER A 1 109 ? 14.525 5.836 -6.170 1.00 84.75 109 SER A O 1
ATOM 860 N N . ASP A 1 110 ? 13.900 5.038 -4.165 1.00 88.94 110 ASP A N 1
ATOM 861 C CA . ASP A 1 110 ? 15.249 4.632 -3.769 1.00 88.94 110 ASP A CA 1
ATOM 862 C C . ASP A 1 110 ? 15.773 3.502 -4.654 1.00 88.94 110 ASP A C 1
ATOM 864 O O . ASP A 1 110 ? 16.936 3.526 -5.064 1.00 88.94 110 ASP A O 1
ATOM 868 N N . PHE A 1 111 ? 14.900 2.559 -5.015 1.00 90.94 111 PHE A N 1
ATOM 869 C CA . PHE A 1 111 ? 15.219 1.482 -5.944 1.00 90.94 111 PHE A CA 1
ATOM 870 C C . PHE A 1 111 ? 15.652 2.019 -7.316 1.00 90.94 111 PHE A C 1
ATOM 872 O O . PHE A 1 111 ? 16.751 1.708 -7.779 1.00 90.94 111 PHE A O 1
ATOM 879 N N . MET A 1 112 ? 14.852 2.894 -7.936 1.00 91.75 112 MET A N 1
ATOM 880 C CA . MET A 1 112 ? 15.180 3.487 -9.239 1.00 91.75 112 MET A CA 1
ATOM 881 C C . MET A 1 112 ? 16.481 4.300 -9.208 1.00 91.75 112 MET A C 1
ATOM 883 O O . MET A 1 112 ? 17.305 4.199 -10.117 1.00 91.75 112 MET A O 1
ATOM 887 N N . LEU A 1 113 ? 16.709 5.083 -8.148 1.00 94.44 113 LEU A N 1
ATOM 888 C CA . LEU A 1 113 ? 17.943 5.859 -7.995 1.00 94.44 113 LEU A CA 1
ATOM 889 C C . LEU A 1 113 ? 19.180 4.969 -7.820 1.00 94.44 113 LEU A C 1
ATOM 891 O O . LEU A 1 113 ? 20.269 5.348 -8.264 1.00 94.44 113 LEU A O 1
ATOM 895 N N . ASN A 1 114 ? 19.029 3.813 -7.169 1.00 95.25 114 ASN A N 1
ATOM 896 C CA . ASN A 1 114 ? 20.092 2.824 -7.037 1.00 95.25 114 ASN A CA 1
ATOM 897 C C . ASN A 1 114 ? 20.416 2.196 -8.400 1.00 95.25 114 ASN A C 1
ATOM 899 O O . ASN A 1 114 ? 21.568 2.260 -8.831 1.00 95.25 114 ASN A O 1
ATOM 903 N N . LEU A 1 115 ? 19.402 1.711 -9.123 1.00 95.44 115 LEU A N 1
ATOM 904 C CA . LEU A 1 115 ? 19.574 1.134 -10.458 1.00 95.44 115 LEU A CA 1
ATOM 905 C C . LEU A 1 115 ? 20.218 2.112 -11.445 1.00 95.44 115 LEU A C 1
ATOM 907 O O . LEU A 1 115 ? 21.172 1.757 -12.131 1.00 95.44 115 LEU A O 1
ATOM 911 N N . ALA A 1 116 ? 19.766 3.368 -11.463 1.00 95.94 116 ALA A N 1
ATOM 912 C CA . ALA A 1 116 ? 20.350 4.405 -12.308 1.00 95.94 116 ALA A CA 1
ATOM 913 C C . ALA A 1 116 ? 21.839 4.636 -12.000 1.00 95.94 116 ALA A C 1
ATOM 915 O O . ALA A 1 116 ? 22.646 4.836 -12.907 1.00 95.94 116 ALA A O 1
ATOM 916 N N . ARG A 1 117 ? 22.222 4.588 -10.714 1.00 96.25 117 ARG A N 1
ATOM 917 C CA . ARG A 1 117 ? 23.627 4.698 -10.301 1.00 96.25 117 ARG A CA 1
ATOM 918 C C . ARG A 1 117 ? 24.451 3.508 -10.777 1.00 96.25 117 ARG A C 1
ATOM 920 O O . ARG A 1 117 ? 25.596 3.711 -11.162 1.00 96.25 117 ARG A O 1
ATOM 927 N N . LEU A 1 118 ? 23.898 2.301 -10.709 1.00 93.94 118 LEU A N 1
ATOM 928 C CA . LEU A 1 118 ? 24.589 1.084 -11.124 1.00 93.94 118 LEU A CA 1
ATOM 929 C C . LEU A 1 118 ? 24.776 1.028 -12.644 1.00 93.94 118 LEU A C 1
ATOM 931 O O . LEU A 1 118 ? 25.883 0.763 -13.093 1.00 93.94 118 LEU A O 1
ATOM 935 N N . GLY A 1 119 ? 23.736 1.342 -13.420 1.00 93.38 119 GLY A N 1
ATOM 936 C CA . GLY A 1 119 ? 23.787 1.256 -14.883 1.00 93.38 119 GLY A CA 1
ATOM 937 C C . GLY A 1 119 ? 24.522 2.411 -15.568 1.00 93.38 119 GLY A C 1
ATOM 938 O O . GLY A 1 119 ? 25.155 2.211 -16.596 1.00 93.38 119 GLY A O 1
ATOM 939 N N . GLY A 1 120 ? 24.465 3.629 -15.014 1.00 92.75 120 GLY A N 1
ATOM 940 C CA . GLY A 1 120 ? 25.015 4.825 -15.676 1.00 92.75 120 GLY A CA 1
ATOM 941 C C . GLY A 1 120 ? 25.741 5.806 -14.752 1.00 92.75 120 GLY A C 1
ATOM 942 O O . GLY A 1 120 ? 25.954 6.973 -15.104 1.00 92.75 120 GLY A O 1
ATOM 943 N N . GLY A 1 121 ? 26.097 5.373 -13.542 1.00 95.75 121 GLY A N 1
ATOM 944 C CA . GLY A 1 121 ? 26.867 6.166 -12.589 1.00 95.75 121 GLY A CA 1
ATOM 945 C C . GLY A 1 121 ? 26.125 7.385 -12.012 1.00 95.75 121 GLY A C 1
ATOM 946 O O . GLY A 1 121 ? 24.903 7.535 -12.124 1.00 95.75 121 GLY A O 1
ATOM 947 N N . PRO A 1 122 ? 26.858 8.317 -11.372 1.00 96.06 122 PRO A N 1
ATOM 948 C CA . PRO A 1 122 ? 26.267 9.493 -10.730 1.00 96.06 122 PRO A CA 1
ATOM 949 C C . PRO A 1 122 ? 25.492 10.416 -11.680 1.00 96.06 122 PRO A C 1
ATOM 951 O O . PRO A 1 122 ? 24.560 11.092 -11.243 1.00 96.06 122 PRO A O 1
ATOM 954 N N . LYS A 1 123 ? 25.866 10.461 -12.968 1.00 96.06 123 LYS A N 1
ATOM 955 C CA . LYS A 1 123 ? 25.187 11.283 -13.981 1.00 96.06 123 LYS A CA 1
ATOM 956 C C . LYS A 1 123 ? 23.784 10.746 -14.271 1.00 96.06 123 LYS A C 1
ATOM 958 O O . LYS A 1 123 ? 22.834 11.521 -14.193 1.00 96.06 123 LYS A O 1
ATOM 963 N N . ALA A 1 124 ? 23.649 9.441 -14.518 1.00 95.62 124 ALA A N 1
ATOM 964 C CA . ALA A 1 124 ? 22.349 8.808 -14.731 1.00 95.62 124 ALA A CA 1
ATOM 965 C C . ALA A 1 124 ? 21.448 8.928 -13.497 1.00 95.62 124 ALA A C 1
ATOM 967 O O . ALA A 1 124 ? 20.295 9.334 -13.618 1.00 95.62 124 ALA A O 1
ATOM 968 N N . ARG A 1 125 ? 21.993 8.708 -12.289 1.00 96.88 125 ARG A N 1
ATOM 969 C CA . ARG A 1 125 ? 21.242 8.917 -11.039 1.00 96.88 125 ARG A CA 1
ATOM 970 C C . ARG A 1 125 ? 20.673 10.335 -10.921 1.00 96.88 125 ARG A C 1
ATOM 972 O O . ARG A 1 125 ? 19.537 10.488 -10.485 1.00 96.88 125 ARG A O 1
ATOM 979 N N . ARG A 1 126 ? 21.440 11.373 -11.283 1.00 96.31 126 ARG A N 1
ATOM 980 C CA . ARG A 1 126 ? 20.945 12.764 -11.272 1.00 96.31 126 ARG A CA 1
ATOM 981 C C . ARG A 1 126 ? 19.833 12.986 -12.296 1.00 96.31 126 ARG A C 1
ATOM 983 O O . ARG A 1 126 ? 18.838 13.604 -11.945 1.00 96.31 126 ARG A O 1
ATOM 990 N N . ALA A 1 127 ? 19.986 12.464 -13.513 1.00 94.94 127 ALA A N 1
ATOM 991 C CA . ALA A 1 127 ? 18.968 12.579 -14.557 1.00 94.94 127 ALA A CA 1
ATOM 992 C C . ALA A 1 127 ? 17.646 11.909 -14.145 1.00 94.94 127 ALA A C 1
ATOM 994 O O . ALA A 1 127 ? 16.597 12.538 -14.204 1.00 94.94 127 ALA A O 1
ATOM 995 N N . VAL A 1 128 ? 17.710 10.678 -13.628 1.00 94.25 128 VAL A N 1
ATOM 996 C CA . VAL A 1 128 ? 16.542 9.954 -13.099 1.00 94.25 128 VAL A CA 1
ATOM 997 C C . VAL A 1 128 ? 15.903 10.701 -11.931 1.00 94.25 128 VAL A C 1
ATOM 999 O O . VAL A 1 128 ? 14.683 10.836 -11.878 1.00 94.25 128 VAL A O 1
ATOM 1002 N N . LYS A 1 129 ? 16.713 11.244 -11.014 1.00 93.62 129 LYS A N 1
ATOM 1003 C CA . LYS A 1 129 ? 16.205 12.052 -9.900 1.00 93.62 129 LYS A CA 1
ATOM 1004 C C . LYS A 1 129 ? 15.409 13.262 -10.397 1.00 93.62 129 LYS A C 1
ATOM 1006 O O . LYS A 1 129 ? 14.335 13.530 -9.869 1.00 93.62 129 LYS A O 1
ATOM 1011 N N . GLU A 1 130 ? 15.915 13.961 -11.410 1.00 93.69 130 GLU A N 1
ATOM 1012 C CA . GLU A 1 130 ? 15.226 15.102 -12.020 1.00 93.69 130 GLU A CA 1
ATOM 1013 C C . GLU A 1 130 ? 13.907 14.683 -12.681 1.00 93.69 130 GLU A C 1
ATOM 1015 O O . GLU A 1 130 ? 12.863 15.267 -12.397 1.00 93.69 130 GLU A O 1
ATOM 1020 N N . GLN A 1 131 ? 13.915 13.605 -13.474 1.00 90.31 131 GLN A N 1
ATOM 1021 C CA . GLN A 1 131 ? 12.696 13.044 -14.072 1.00 90.31 131 GLN A CA 1
ATOM 1022 C C . GLN A 1 131 ? 11.636 12.744 -12.998 1.00 90.31 131 GLN A C 1
ATOM 1024 O O . GLN A 1 131 ? 10.477 13.140 -13.120 1.00 90.31 131 GLN A O 1
ATOM 1029 N N . MET A 1 132 ? 12.027 12.117 -11.887 1.00 85.88 132 MET A N 1
ATOM 1030 C CA . MET A 1 132 ? 11.112 11.820 -10.782 1.00 85.88 132 MET A CA 1
ATOM 1031 C C . MET A 1 132 ? 10.580 13.081 -10.087 1.00 85.88 132 MET A C 1
ATOM 1033 O O . MET A 1 132 ? 9.398 13.118 -9.734 1.00 85.88 132 MET A O 1
ATOM 1037 N N . HIS A 1 133 ? 11.407 14.121 -9.924 1.00 85.56 133 HIS A N 1
ATOM 1038 C CA . HIS A 1 133 ? 10.963 15.423 -9.410 1.00 85.56 133 HIS A CA 1
ATOM 1039 C C . HIS A 1 133 ? 9.910 16.071 -10.317 1.00 85.56 133 HIS A C 1
ATOM 1041 O O . HIS A 1 133 ? 8.948 16.650 -9.815 1.00 85.56 133 HIS A O 1
ATOM 1047 N N . LEU A 1 134 ? 10.032 15.894 -11.635 1.00 84.38 134 LEU A N 1
ATOM 1048 C CA . LEU A 1 134 ? 9.048 16.330 -12.631 1.00 84.38 134 LEU A CA 1
ATOM 1049 C C . LEU A 1 134 ? 7.826 15.395 -12.742 1.00 84.38 134 LEU A C 1
ATOM 1051 O O . LEU A 1 134 ? 6.923 15.636 -13.545 1.00 84.38 134 LEU A O 1
ATOM 1055 N N . GLY A 1 135 ? 7.766 14.315 -11.957 1.00 80.25 135 GLY A N 1
ATOM 1056 C CA . GLY A 1 135 ? 6.693 13.322 -12.028 1.00 80.25 135 GLY A CA 1
ATOM 1057 C C . GLY A 1 135 ? 6.739 12.438 -13.282 1.00 80.25 135 GLY A C 1
ATOM 1058 O O . GLY A 1 135 ? 5.710 11.889 -13.683 1.00 80.25 135 GLY A O 1
ATOM 1059 N N . GLN A 1 136 ? 7.908 12.310 -13.906 1.00 86.19 136 GLN A N 1
ATOM 1060 C CA . GLN A 1 136 ? 8.188 11.500 -15.095 1.00 86.19 136 GLN A CA 1
ATOM 1061 C C . GLN A 1 136 ? 8.718 10.111 -14.697 1.00 86.19 136 GLN A C 1
ATOM 1063 O O . GLN A 1 136 ? 9.846 9.728 -15.005 1.00 86.19 136 GLN A O 1
ATOM 1068 N N . TYR A 1 137 ? 7.925 9.372 -13.916 1.00 86.12 137 TYR A N 1
ATOM 1069 C CA . TYR A 1 137 ? 8.322 8.061 -13.385 1.00 86.12 137 TYR A CA 1
ATOM 1070 C C . TYR A 1 137 ? 8.432 6.986 -14.479 1.00 86.12 137 TYR A C 1
ATOM 1072 O O . TYR A 1 137 ? 9.295 6.118 -14.396 1.00 86.12 137 TYR A O 1
ATOM 1080 N N . GLU A 1 138 ? 7.584 7.063 -15.504 1.00 88.38 138 GLU A N 1
ATOM 1081 C CA . GLU A 1 138 ? 7.536 6.124 -16.634 1.00 88.38 138 GLU A CA 1
ATOM 1082 C C . GLU A 1 138 ? 8.768 6.302 -17.534 1.00 88.38 138 GLU A C 1
ATOM 1084 O O . GLU A 1 138 ? 9.433 5.342 -17.928 1.00 88.38 138 GLU A O 1
ATOM 1089 N N . GLU A 1 139 ? 9.127 7.559 -17.791 1.00 91.75 139 GLU A N 1
ATOM 1090 C CA . GLU A 1 139 ? 10.302 7.944 -18.563 1.00 91.75 139 GLU A CA 1
ATOM 1091 C C . GLU A 1 139 ? 11.595 7.617 -17.798 1.00 91.75 139 GLU A C 1
ATOM 1093 O O . GLU A 1 139 ? 12.564 7.141 -18.389 1.00 91.75 139 GLU A O 1
ATOM 1098 N N . ALA A 1 140 ? 11.600 7.809 -16.474 1.00 92.50 140 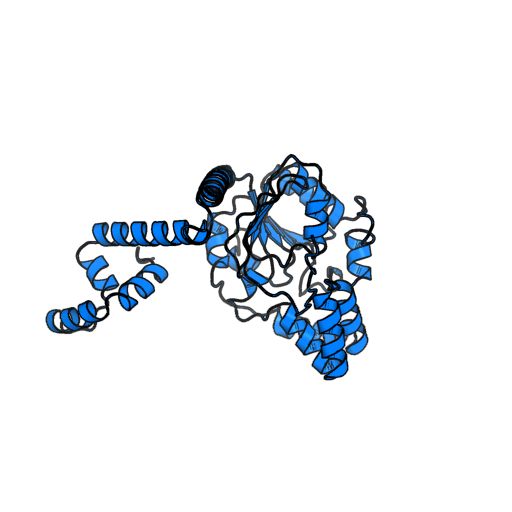ALA A N 1
ATOM 1099 C CA . ALA A 1 140 ? 12.702 7.400 -15.607 1.00 92.50 140 ALA A CA 1
ATOM 1100 C C . ALA A 1 140 ? 12.919 5.879 -15.630 1.00 92.50 140 ALA A C 1
ATOM 1102 O O . ALA A 1 140 ? 14.053 5.423 -15.778 1.00 92.50 140 ALA A O 1
ATOM 1103 N N . ALA A 1 141 ? 11.846 5.088 -15.531 1.00 92.25 141 ALA A N 1
ATOM 1104 C CA . ALA A 1 141 ? 11.935 3.633 -15.615 1.00 92.25 141 ALA A CA 1
ATOM 1105 C C . ALA A 1 141 ? 12.424 3.167 -16.995 1.00 92.25 141 ALA A C 1
ATOM 1107 O O . ALA A 1 141 ? 13.298 2.305 -17.075 1.00 92.25 141 ALA A O 1
ATOM 1108 N N . THR A 1 142 ? 11.930 3.787 -18.072 1.00 94.44 142 THR A N 1
ATOM 1109 C CA . THR A 1 142 ? 12.381 3.520 -19.449 1.00 94.44 142 THR A CA 1
ATOM 1110 C C . THR A 1 142 ? 13.879 3.792 -19.605 1.00 94.44 142 THR A C 1
ATOM 1112 O O . THR A 1 142 ? 14.609 2.961 -20.138 1.00 94.44 142 THR A O 1
ATOM 1115 N N . HIS A 1 143 ? 14.360 4.920 -19.079 1.00 95.00 143 HIS A N 1
ATOM 1116 C CA . HIS A 1 143 ? 15.778 5.274 -19.101 1.00 95.00 143 HIS A CA 1
ATOM 1117 C C . HIS A 1 143 ? 16.636 4.262 -18.323 1.00 95.00 143 HIS A C 1
ATOM 1119 O O . HIS A 1 143 ? 17.675 3.831 -18.816 1.00 95.00 143 HIS A O 1
ATOM 1125 N N . ILE A 1 144 ? 16.203 3.829 -17.136 1.00 95.56 144 ILE A N 1
ATOM 1126 C CA . ILE A 1 144 ? 16.920 2.804 -16.358 1.00 95.56 144 ILE A CA 1
ATOM 1127 C C . ILE A 1 144 ? 16.987 1.476 -17.120 1.00 95.56 144 ILE A C 1
ATOM 1129 O O . ILE A 1 144 ? 18.041 0.840 -17.143 1.00 95.56 144 ILE A O 1
ATOM 1133 N N . LEU A 1 145 ? 15.885 1.072 -17.755 1.00 94.50 145 LEU A N 1
ATOM 1134 C CA . LEU A 1 145 ? 15.824 -0.160 -18.537 1.00 94.50 145 LEU A CA 1
ATOM 1135 C C . LEU A 1 145 ? 16.784 -0.111 -19.734 1.00 94.50 145 LEU A C 1
ATOM 1137 O O . LEU A 1 145 ? 17.482 -1.083 -19.992 1.00 94.50 145 LEU A O 1
ATOM 1141 N N . GLN A 1 146 ? 16.892 1.037 -20.410 1.00 94.94 146 GLN A N 1
ATOM 1142 C CA . GLN A 1 146 ? 17.860 1.249 -21.494 1.00 94.94 146 GLN A CA 1
ATOM 1143 C C . GLN A 1 146 ? 19.319 1.202 -21.016 1.00 94.94 146 GLN A C 1
ATOM 1145 O O . GLN A 1 146 ? 20.187 0.768 -21.768 1.00 94.94 146 GLN A O 1
ATOM 1150 N N . LEU A 1 147 ? 19.599 1.642 -19.784 1.00 95.12 147 LEU A N 1
ATOM 1151 C CA . LEU A 1 147 ? 20.950 1.621 -19.212 1.00 95.12 147 LEU A CA 1
ATOM 1152 C C . LEU A 1 147 ? 21.407 0.214 -18.810 1.00 95.12 147 LEU A C 1
ATOM 1154 O O . LEU A 1 147 ? 22.577 -0.110 -18.980 1.00 95.12 147 LEU A O 1
ATOM 1158 N N . LEU A 1 148 ? 20.514 -0.589 -18.228 1.00 94.12 148 LEU A N 1
ATOM 1159 C CA . LEU A 1 148 ? 20.846 -1.913 -17.686 1.00 94.12 148 LEU A CA 1
ATOM 1160 C C . LEU A 1 148 ? 20.576 -3.053 -18.679 1.00 94.12 148 LEU A C 1
ATOM 1162 O O . LEU A 1 148 ? 21.222 -4.093 -18.612 1.00 94.12 148 LEU A O 1
ATOM 1166 N N . GLY A 1 149 ? 19.623 -2.868 -19.592 1.00 93.25 149 GLY A N 1
ATOM 1167 C CA . GLY A 1 149 ? 19.028 -3.947 -20.372 1.00 93.25 149 GLY A CA 1
ATOM 1168 C C . GLY A 1 149 ? 17.993 -4.747 -19.572 1.00 93.25 149 GLY A C 1
ATOM 1169 O O . GLY A 1 149 ? 17.975 -4.744 -18.338 1.00 93.25 149 GLY A O 1
ATOM 1170 N N . ASP A 1 150 ? 17.116 -5.456 -20.288 1.00 88.62 150 ASP A N 1
ATOM 1171 C CA . ASP A 1 150 ? 15.979 -6.164 -19.686 1.00 88.62 150 ASP A CA 1
ATOM 1172 C C . ASP A 1 150 ? 16.399 -7.231 -18.671 1.00 88.62 150 ASP A C 1
ATOM 1174 O O . ASP A 1 150 ? 15.807 -7.322 -17.597 1.00 88.62 150 ASP A O 1
ATOM 1178 N N . SER A 1 151 ? 17.420 -8.032 -18.993 1.00 90.44 151 SER A N 1
ATOM 1179 C CA . SER A 1 151 ? 17.849 -9.156 -18.149 1.00 90.44 151 SER A CA 1
ATOM 1180 C C . SER A 1 151 ? 18.386 -8.683 -16.797 1.00 90.44 151 SER A C 1
ATOM 1182 O O . SER A 1 151 ? 17.894 -9.108 -15.755 1.00 90.44 151 SER A O 1
ATOM 1184 N N . GLU A 1 152 ? 19.348 -7.758 -16.817 1.00 92.50 152 GLU A N 1
ATOM 1185 C CA . GLU A 1 152 ? 19.967 -7.178 -15.619 1.00 92.50 152 GLU A CA 1
ATOM 1186 C C . GLU A 1 152 ? 18.925 -6.447 -14.761 1.00 92.50 152 GLU A C 1
ATOM 1188 O O . GLU A 1 152 ? 18.902 -6.578 -13.534 1.00 92.50 152 GLU A O 1
ATOM 1193 N N . PHE A 1 153 ? 18.017 -5.698 -15.400 1.00 91.50 153 PHE A N 1
ATOM 1194 C CA . PHE A 1 153 ? 16.916 -5.057 -14.692 1.00 91.50 153 PHE A CA 1
ATOM 1195 C C . PHE A 1 153 ? 16.031 -6.099 -14.002 1.00 91.50 153 PHE A C 1
ATOM 1197 O O . PHE A 1 153 ? 15.749 -5.954 -12.815 1.00 91.50 153 PHE A O 1
ATOM 1204 N N . GLN A 1 154 ? 15.597 -7.145 -14.718 1.00 89.00 154 GLN A N 1
ATOM 1205 C CA . GLN A 1 154 ? 14.726 -8.185 -14.163 1.00 89.00 154 GLN A CA 1
ATOM 1206 C C . GLN A 1 154 ? 15.367 -8.940 -13.002 1.00 89.00 154 GLN A C 1
ATOM 1208 O O . GLN A 1 154 ? 14.695 -9.185 -12.000 1.00 89.00 154 GLN A O 1
ATOM 1213 N N . GLU A 1 155 ? 16.648 -9.281 -13.103 1.00 91.44 155 GLU A N 1
ATOM 1214 C CA . GLU A 1 155 ? 17.380 -9.951 -12.030 1.00 91.44 155 GLU A CA 1
ATOM 1215 C C . GLU A 1 155 ? 17.401 -9.098 -10.757 1.00 91.44 155 GLU A C 1
ATOM 1217 O O . GLU A 1 155 ? 16.967 -9.544 -9.693 1.00 91.44 155 GLU A O 1
ATOM 1222 N N . ARG A 1 156 ? 17.815 -7.831 -10.874 1.00 91.62 156 ARG A N 1
ATOM 1223 C CA . ARG A 1 156 ? 17.871 -6.901 -9.734 1.00 91.62 156 ARG A CA 1
ATOM 1224 C C . ARG A 1 156 ? 16.496 -6.611 -9.156 1.00 91.62 156 ARG A C 1
ATOM 1226 O O . ARG A 1 156 ? 16.344 -6.447 -7.950 1.00 91.62 156 ARG A O 1
ATOM 1233 N N . TYR A 1 157 ? 15.502 -6.533 -10.025 1.00 89.06 157 TYR A N 1
ATOM 1234 C CA . TYR A 1 157 ? 14.125 -6.306 -9.647 1.00 89.06 157 TYR A CA 1
ATOM 1235 C C . TYR A 1 157 ? 13.569 -7.461 -8.805 1.00 89.06 157 TYR A C 1
ATOM 1237 O O . TYR A 1 157 ? 13.039 -7.218 -7.720 1.00 89.06 157 TYR A O 1
ATOM 1245 N N . ARG A 1 158 ? 13.783 -8.713 -9.228 1.00 91.06 158 ARG A N 1
ATOM 1246 C CA . ARG A 1 158 ? 13.424 -9.907 -8.444 1.00 91.06 158 ARG A CA 1
ATOM 1247 C C . ARG A 1 158 ? 14.201 -9.997 -7.139 1.00 91.06 158 ARG A C 1
ATOM 1249 O O . ARG A 1 158 ? 13.592 -10.220 -6.102 1.00 91.06 158 ARG A O 1
ATOM 1256 N N . ALA A 1 159 ? 15.507 -9.743 -7.168 1.00 90.75 159 ALA A N 1
ATOM 1257 C CA . ALA A 1 159 ? 16.348 -9.805 -5.974 1.00 90.75 159 ALA A CA 1
ATOM 1258 C C . ALA A 1 159 ? 15.877 -8.869 -4.845 1.00 90.75 159 ALA A C 1
ATOM 1260 O O . ALA A 1 159 ? 16.133 -9.138 -3.675 1.00 90.75 159 ALA A O 1
ATOM 1261 N N . VAL A 1 160 ? 15.201 -7.767 -5.188 1.00 89.25 160 VAL A N 1
ATOM 1262 C CA . VAL A 1 160 ? 14.709 -6.778 -4.220 1.00 89.25 160 VAL A CA 1
ATOM 1263 C C . VAL A 1 160 ? 13.253 -7.014 -3.810 1.00 89.25 160 VAL A C 1
ATOM 1265 O O . VAL A 1 160 ? 12.918 -6.795 -2.647 1.00 89.25 160 VAL A O 1
ATOM 1268 N N . PHE A 1 161 ? 12.381 -7.418 -4.740 1.00 88.38 161 PHE A N 1
ATOM 1269 C CA . PHE A 1 161 ? 10.928 -7.451 -4.508 1.00 88.38 161 PHE A CA 1
ATOM 1270 C C . PHE A 1 161 ? 10.305 -8.855 -4.473 1.00 88.38 161 PHE A C 1
ATOM 1272 O O . PHE A 1 161 ? 9.165 -8.979 -4.032 1.00 88.38 161 PHE A O 1
ATOM 1279 N N . ASP A 1 162 ? 11.024 -9.906 -4.878 1.00 89.94 162 ASP A N 1
ATOM 1280 C CA . ASP A 1 162 ? 10.606 -11.312 -4.723 1.00 89.94 162 ASP A CA 1
ATOM 1281 C C . ASP A 1 162 ? 11.183 -11.903 -3.425 1.00 89.94 162 ASP A C 1
ATOM 1283 O O . ASP A 1 162 ? 11.823 -12.953 -3.417 1.00 89.94 162 ASP A O 1
ATOM 1287 N N . ILE A 1 163 ? 11.024 -11.166 -2.321 1.00 84.38 163 ILE A N 1
ATOM 1288 C CA . ILE A 1 163 ? 11.453 -11.601 -0.990 1.00 84.38 163 ILE A CA 1
ATOM 1289 C C . ILE A 1 163 ? 10.253 -12.093 -0.185 1.00 84.38 163 ILE A C 1
ATOM 1291 O O . ILE A 1 163 ? 9.199 -11.455 -0.146 1.00 84.38 163 ILE A O 1
ATOM 1295 N N . GLU A 1 164 ? 10.427 -13.217 0.503 1.00 83.56 164 GLU A N 1
ATOM 1296 C CA . GLU A 1 164 ? 9.456 -13.687 1.483 1.00 83.56 164 GLU A CA 1
ATOM 1297 C C . GLU A 1 164 ? 9.732 -13.020 2.829 1.00 83.56 164 GLU A C 1
ATOM 1299 O O . GLU A 1 164 ? 10.725 -13.304 3.500 1.00 83.56 164 GLU A O 1
ATOM 1304 N N . ALA A 1 165 ? 8.837 -12.124 3.233 1.00 81.81 165 ALA A N 1
ATOM 1305 C CA . ALA A 1 165 ? 8.882 -11.470 4.529 1.00 81.81 165 ALA A CA 1
ATOM 1306 C C . ALA A 1 165 ? 7.549 -11.672 5.267 1.00 81.81 165 ALA A C 1
ATOM 1308 O O . ALA A 1 165 ? 6.481 -11.642 4.646 1.00 81.81 165 ALA A O 1
ATOM 1309 N N . PRO A 1 166 ? 7.564 -11.861 6.600 1.00 86.19 166 PRO A N 1
ATOM 1310 C CA . PRO A 1 166 ? 6.341 -11.814 7.385 1.00 86.19 166 PRO A CA 1
ATOM 1311 C C . PRO A 1 166 ? 5.649 -10.463 7.201 1.00 86.19 166 PRO A C 1
ATOM 1313 O O . PRO A 1 166 ? 6.304 -9.421 7.260 1.00 86.19 166 PRO A O 1
ATOM 1316 N N . ALA A 1 167 ? 4.322 -10.474 7.044 1.00 87.25 167 ALA A N 1
ATOM 1317 C CA . ALA A 1 167 ? 3.548 -9.240 6.967 1.00 87.25 167 ALA A CA 1
ATOM 1318 C C . ALA A 1 167 ? 3.893 -8.325 8.152 1.00 87.25 167 ALA A C 1
ATOM 1320 O O . ALA A 1 167 ? 3.946 -8.788 9.293 1.00 87.25 167 ALA A O 1
ATOM 1321 N N . ALA A 1 168 ? 4.113 -7.037 7.895 1.00 86.44 168 ALA A N 1
ATOM 1322 C CA . ALA A 1 168 ? 4.528 -6.056 8.895 1.00 86.44 168 ALA A CA 1
ATOM 1323 C C . ALA A 1 168 ? 3.767 -4.730 8.750 1.00 86.44 168 ALA A C 1
ATOM 1325 O O . ALA A 1 168 ? 3.169 -4.438 7.713 1.00 86.44 168 ALA A O 1
ATOM 1326 N N . GLY A 1 169 ? 3.777 -3.928 9.818 1.00 86.19 169 GLY A N 1
ATOM 1327 C CA . GLY A 1 169 ? 3.120 -2.621 9.860 1.00 86.19 169 GLY A CA 1
ATOM 1328 C C . GLY A 1 169 ? 1.622 -2.670 9.535 1.00 86.19 169 GLY A C 1
ATOM 1329 O O . GLY A 1 169 ? 0.931 -3.655 9.805 1.00 86.19 169 GLY A O 1
ATOM 1330 N N . ALA A 1 170 ? 1.127 -1.595 8.916 1.00 85.88 170 ALA A N 1
ATOM 1331 C CA . ALA A 1 170 ? -0.293 -1.417 8.613 1.00 85.88 170 ALA A CA 1
ATOM 1332 C C . ALA A 1 170 ? -0.861 -2.461 7.634 1.00 85.88 170 ALA A C 1
ATOM 1334 O O . ALA A 1 170 ? -2.076 -2.657 7.605 1.00 85.88 170 ALA A O 1
ATOM 1335 N N . LEU A 1 171 ? -0.015 -3.170 6.873 1.00 86.88 171 LEU A N 1
ATOM 1336 C CA . LEU A 1 171 ? -0.479 -4.240 5.992 1.00 86.88 171 LEU A CA 1
ATOM 1337 C C . LEU A 1 171 ? -1.204 -5.342 6.784 1.00 86.88 171 LEU A C 1
ATOM 1339 O O . LEU A 1 171 ? -2.227 -5.833 6.319 1.00 86.88 171 LEU A O 1
ATOM 1343 N N . LYS A 1 172 ? -0.771 -5.652 8.019 1.00 89.31 172 LYS A N 1
ATOM 1344 C CA . LYS A 1 172 ? -1.427 -6.641 8.904 1.00 89.31 172 LYS A CA 1
ATOM 1345 C C . LYS A 1 172 ? -2.894 -6.326 9.210 1.00 89.31 172 LYS A C 1
ATOM 1347 O O . LYS A 1 172 ? -3.650 -7.223 9.571 1.00 89.31 172 LYS A O 1
ATOM 1352 N N . LEU A 1 173 ? -3.293 -5.061 9.097 1.00 88.38 173 LEU A N 1
ATOM 1353 C CA . LEU A 1 173 ? -4.653 -4.605 9.384 1.00 88.38 173 LEU A CA 1
ATOM 1354 C C . LEU A 1 173 ? -5.579 -4.737 8.168 1.00 88.38 173 LEU A C 1
ATOM 1356 O O . LEU A 1 173 ? -6.797 -4.651 8.317 1.00 88.38 173 LEU A O 1
ATOM 1360 N N . LEU A 1 174 ? -5.032 -4.981 6.973 1.00 90.06 174 LEU A N 1
ATOM 1361 C CA . LEU A 1 174 ? -5.801 -5.084 5.734 1.00 90.06 174 LEU A CA 1
ATOM 1362 C C . LEU A 1 174 ? -6.946 -6.123 5.806 1.00 90.06 174 LEU A C 1
ATOM 1364 O O . LEU A 1 174 ? -8.059 -5.779 5.404 1.00 90.06 174 LEU A O 1
ATOM 1368 N N . PRO A 1 175 ? -6.776 -7.328 6.396 1.00 90.44 175 PRO A N 1
ATOM 1369 C CA . PRO A 1 175 ? -7.857 -8.308 6.523 1.00 90.44 175 PRO A CA 1
ATOM 1370 C C . PRO A 1 175 ? -9.028 -7.828 7.390 1.00 90.44 175 PRO A C 1
ATOM 1372 O O . PRO A 1 175 ? -10.133 -8.345 7.265 1.00 90.44 175 PRO A O 1
ATOM 1375 N N . GLN A 1 176 ? -8.823 -6.825 8.252 1.00 87.25 176 GLN A N 1
ATOM 1376 C CA . GLN A 1 176 ? -9.883 -6.288 9.112 1.00 87.25 176 GLN A CA 1
ATOM 1377 C C . GLN A 1 176 ? -10.846 -5.361 8.355 1.00 87.25 176 GLN A C 1
ATOM 1379 O O . GLN A 1 176 ? -11.982 -5.161 8.790 1.00 87.25 176 GLN A O 1
ATOM 1384 N N . ILE A 1 177 ? -10.409 -4.794 7.226 1.00 85.88 177 ILE A N 1
ATOM 1385 C CA . ILE A 1 177 ? -11.184 -3.826 6.434 1.00 85.88 177 ILE A CA 1
ATOM 1386 C C . ILE A 1 177 ? -11.607 -4.364 5.061 1.00 85.88 177 ILE A C 1
ATOM 1388 O O . ILE A 1 177 ? -12.478 -3.776 4.419 1.00 85.88 177 ILE A O 1
ATOM 1392 N N . VAL A 1 178 ? -11.021 -5.475 4.606 1.00 87.38 178 VAL A N 1
ATOM 1393 C CA . VAL A 1 178 ? -11.373 -6.126 3.339 1.00 87.38 178 VAL A CA 1
ATOM 1394 C C . VAL A 1 178 ? -12.613 -7.000 3.510 1.00 87.38 178 VAL A C 1
ATOM 1396 O O . VAL A 1 178 ? -12.682 -7.851 4.391 1.00 87.38 178 VAL A O 1
ATOM 1399 N N . ARG A 1 179 ? -13.600 -6.805 2.630 1.00 85.69 179 ARG A N 1
ATOM 1400 C CA . ARG A 1 179 ? -14.828 -7.619 2.539 1.00 85.69 179 ARG A CA 1
ATOM 1401 C C . ARG A 1 179 ? -15.108 -8.112 1.113 1.00 85.69 179 ARG A C 1
ATOM 1403 O O . ARG A 1 179 ? -16.229 -8.500 0.815 1.00 85.69 179 ARG A O 1
ATOM 1410 N N . GLY A 1 180 ? -14.119 -8.028 0.228 1.00 87.75 180 GLY A N 1
ATOM 1411 C CA . GLY A 1 180 ? -14.252 -8.362 -1.186 1.00 87.75 180 GLY A CA 1
ATOM 1412 C C . GLY A 1 180 ? -12.952 -8.077 -1.936 1.00 87.75 180 GLY A C 1
ATOM 1413 O O . GLY A 1 180 ? -11.885 -8.335 -1.375 1.00 87.75 180 GLY A O 1
ATOM 1414 N N . PRO A 1 181 ? -13.000 -7.537 -3.164 1.00 89.56 181 PRO A N 1
ATOM 1415 C CA . PRO A 1 181 ? -11.807 -7.414 -3.985 1.00 89.56 181 PRO A CA 1
ATOM 1416 C C . PRO A 1 181 ? -10.805 -6.398 -3.433 1.00 89.56 181 PRO A C 1
ATOM 1418 O O . PRO A 1 181 ? -11.182 -5.385 -2.838 1.00 89.56 181 PRO A O 1
ATOM 1421 N N . ILE A 1 182 ? -9.527 -6.658 -3.698 1.00 91.69 182 ILE A N 1
ATOM 1422 C CA . ILE A 1 182 ? -8.378 -5.799 -3.398 1.00 91.69 182 ILE A CA 1
ATOM 1423 C C . ILE A 1 182 ? -7.715 -5.423 -4.723 1.00 91.69 182 ILE A C 1
ATOM 1425 O O . ILE A 1 182 ? -7.599 -6.252 -5.622 1.00 91.69 182 ILE A O 1
ATOM 1429 N N . MET A 1 183 ? -7.253 -4.184 -4.850 1.00 89.62 183 MET A N 1
ATOM 1430 C CA . MET A 1 183 ? -6.438 -3.741 -5.982 1.00 89.62 183 MET A CA 1
ATOM 1431 C C . MET A 1 183 ? -5.043 -3.377 -5.507 1.00 89.62 183 MET A C 1
ATOM 1433 O O . MET A 1 183 ? -4.873 -2.871 -4.401 1.00 89.62 183 MET A O 1
ATOM 1437 N N . THR A 1 184 ? -4.045 -3.600 -6.348 1.00 90.12 184 THR A N 1
ATOM 1438 C CA . THR A 1 184 ? -2.672 -3.197 -6.071 1.00 90.12 184 THR A CA 1
ATOM 1439 C C . THR A 1 184 ? -1.926 -2.864 -7.355 1.00 90.12 184 THR A C 1
ATOM 1441 O O . THR A 1 184 ? -2.206 -3.407 -8.426 1.00 90.12 184 THR A O 1
ATOM 1444 N N . THR A 1 185 ? -0.967 -1.952 -7.246 1.00 87.06 185 THR A N 1
ATOM 1445 C CA . THR A 1 185 ? 0.076 -1.728 -8.265 1.00 87.06 185 THR A CA 1
ATOM 1446 C C . THR A 1 185 ? 1.396 -2.378 -7.870 1.00 87.06 185 THR A C 1
ATOM 1448 O O . THR A 1 185 ? 2.396 -2.207 -8.556 1.00 87.06 185 THR A O 1
ATOM 1451 N N . ASN A 1 186 ? 1.422 -3.076 -6.737 1.00 88.81 186 ASN A N 1
ATOM 1452 C CA . ASN A 1 186 ? 2.609 -3.759 -6.262 1.00 88.81 186 ASN A CA 1
ATOM 1453 C C . ASN A 1 186 ? 2.763 -5.086 -6.992 1.00 88.81 186 ASN A C 1
ATOM 1455 O O . ASN A 1 186 ? 1.785 -5.753 -7.330 1.00 88.81 186 ASN A O 1
ATOM 1459 N N . PHE A 1 187 ? 4.017 -5.465 -7.178 1.00 87.69 187 PHE A N 1
ATOM 1460 C CA . PHE A 1 187 ? 4.397 -6.685 -7.873 1.00 87.69 187 PHE A CA 1
ATOM 1461 C C . PHE A 1 187 ? 4.770 -7.808 -6.907 1.00 87.69 187 PHE A C 1
ATOM 1463 O O . PHE A 1 187 ? 4.703 -8.973 -7.292 1.00 87.69 187 PHE A O 1
ATOM 1470 N N . ASP A 1 188 ? 5.124 -7.453 -5.667 1.00 90.31 188 ASP A N 1
ATOM 1471 C CA . ASP A 1 188 ? 5.412 -8.379 -4.574 1.00 90.31 188 ASP A CA 1
ATOM 1472 C C . ASP A 1 188 ? 4.206 -9.263 -4.212 1.00 90.31 188 ASP A C 1
ATOM 1474 O O . ASP A 1 188 ? 3.079 -8.982 -4.624 1.00 90.31 188 ASP A O 1
ATOM 1478 N N . HIS A 1 189 ? 4.453 -10.339 -3.458 1.00 91.81 189 HIS A N 1
ATOM 1479 C CA . HIS A 1 189 ? 3.427 -11.293 -3.013 1.00 91.81 189 HIS A CA 1
ATOM 1480 C C . HIS A 1 189 ? 2.959 -11.052 -1.570 1.00 91.81 189 HIS A C 1
ATOM 1482 O O . HIS A 1 189 ? 2.419 -11.958 -0.938 1.00 91.81 189 HIS A O 1
ATOM 1488 N N . ASN A 1 190 ? 3.169 -9.864 -0.988 1.00 91.44 190 ASN A N 1
ATOM 1489 C CA . ASN A 1 190 ? 2.885 -9.658 0.439 1.00 91.44 190 ASN A CA 1
ATOM 1490 C C . ASN A 1 190 ? 1.387 -9.718 0.767 1.00 91.44 190 ASN A C 1
ATOM 1492 O O . ASN A 1 190 ? 1.012 -10.171 1.851 1.00 91.44 190 ASN A O 1
ATOM 1496 N N . ILE A 1 191 ? 0.519 -9.270 -0.146 1.00 92.31 191 ILE A N 1
ATOM 1497 C CA . ILE A 1 191 ? -0.936 -9.355 0.048 1.00 92.31 191 ILE A CA 1
ATOM 1498 C C . ILE A 1 191 ? -1.367 -10.821 -0.049 1.00 92.31 191 ILE A C 1
ATOM 1500 O O . ILE A 1 191 ? -2.087 -11.322 0.807 1.00 92.31 191 ILE A O 1
ATOM 1504 N N . GLU A 1 192 ? -0.873 -11.537 -1.046 1.00 92.69 192 GLU A N 1
ATOM 1505 C CA . GLU A 1 192 ? -1.107 -12.958 -1.259 1.00 92.69 192 GLU A CA 1
ATOM 1506 C C . GLU A 1 192 ? -0.669 -13.763 -0.032 1.00 92.69 192 GLU A C 1
ATOM 1508 O O . GLU A 1 192 ? -1.450 -14.543 0.505 1.00 92.69 192 GLU A O 1
ATOM 1513 N N . ASN A 1 193 ? 0.526 -13.491 0.491 1.00 90.75 193 ASN A N 1
ATOM 1514 C CA . ASN A 1 193 ? 1.068 -14.131 1.688 1.00 90.75 193 ASN A CA 1
ATOM 1515 C C . ASN A 1 193 ? 0.276 -13.799 2.958 1.00 90.75 193 ASN A C 1
ATOM 1517 O O . ASN A 1 193 ? 0.190 -14.633 3.861 1.00 90.75 193 ASN A O 1
ATOM 1521 N N . LEU A 1 194 ? -0.303 -12.599 3.047 1.00 91.69 194 LEU A N 1
ATOM 1522 C CA . LEU A 1 194 ? -1.141 -12.200 4.174 1.00 91.69 194 LEU A CA 1
ATOM 1523 C C . LEU A 1 194 ? -2.485 -12.930 4.171 1.00 91.69 194 LEU A C 1
ATOM 1525 O O . LEU A 1 194 ? -2.957 -13.350 5.226 1.00 91.69 194 LEU A O 1
ATOM 1529 N N . PHE A 1 195 ? -3.106 -13.064 3.000 1.00 89.88 195 PHE A N 1
ATOM 1530 C CA . PHE A 1 195 ? -4.416 -13.695 2.882 1.00 89.88 195 PHE A CA 1
ATOM 1531 C C . PHE A 1 195 ? -4.328 -15.217 2.704 1.00 89.88 195 PHE A C 1
ATOM 1533 O O . PHE A 1 195 ? -5.290 -15.896 3.044 1.00 89.88 195 PHE A O 1
ATOM 1540 N N . LYS A 1 196 ? -3.198 -15.766 2.238 1.00 80.31 196 LYS A N 1
ATOM 1541 C CA . LYS A 1 196 ? -2.936 -17.189 1.939 1.00 80.31 196 LYS A CA 1
ATOM 1542 C C . LYS A 1 196 ? -4.084 -17.874 1.190 1.00 80.31 196 LYS A C 1
ATOM 1544 O O . LYS A 1 196 ? -4.131 -17.845 -0.031 1.00 80.31 196 LYS A O 1
ATOM 1549 N N . HIS A 1 197 ? -5.018 -18.473 1.929 1.00 74.94 197 HIS A N 1
ATOM 1550 C CA . HIS A 1 197 ? -6.177 -19.214 1.413 1.00 74.94 197 HIS A CA 1
ATOM 1551 C C . HIS A 1 197 ? -7.477 -18.391 1.392 1.00 74.94 197 HIS A C 1
ATOM 1553 O O . HIS A 1 197 ? -8.525 -18.892 1.002 1.00 74.94 197 HIS A O 1
ATOM 1559 N N . GLY A 1 198 ? -7.429 -17.141 1.850 1.00 81.31 198 GLY A N 1
ATOM 1560 C CA . GLY A 1 198 ? -8.562 -16.221 1.893 1.00 81.31 198 GLY A CA 1
ATOM 1561 C C . GLY A 1 198 ? -8.840 -15.518 0.566 1.00 81.31 198 GLY A C 1
ATOM 1562 O O . GLY A 1 198 ? -9.886 -14.888 0.441 1.00 81.31 198 GLY A O 1
ATOM 1563 N N . LEU A 1 199 ? -7.931 -15.616 -0.413 1.00 86.44 199 LEU A N 1
ATOM 1564 C CA . LEU A 1 199 ? -8.164 -15.151 -1.778 1.00 86.44 199 LEU A CA 1
ATOM 1565 C C . LEU A 1 199 ? -8.647 -16.311 -2.646 1.00 86.44 199 LEU A C 1
ATOM 1567 O O . LEU A 1 199 ? -8.050 -17.382 -2.662 1.00 86.44 199 LEU A O 1
ATOM 1571 N N . SER A 1 200 ? -9.713 -16.065 -3.397 1.00 83.25 200 SER A N 1
ATOM 1572 C CA . SER A 1 200 ? -10.271 -17.015 -4.363 1.00 83.25 200 SER A CA 1
ATOM 1573 C C . SER A 1 200 ? -9.531 -17.005 -5.703 1.00 83.25 200 SER A C 1
ATOM 1575 O O . SER A 1 200 ? -9.514 -18.019 -6.395 1.00 83.25 200 SER A O 1
ATOM 1577 N N . MET A 1 201 ? -8.916 -15.875 -6.072 1.00 85.38 201 MET A N 1
ATOM 1578 C CA . MET A 1 201 ? -8.152 -15.718 -7.312 1.00 85.38 201 MET A CA 1
ATOM 1579 C C . MET A 1 201 ? -7.204 -14.512 -7.234 1.00 85.38 201 MET A C 1
ATOM 1581 O O . MET A 1 201 ? -7.497 -13.527 -6.545 1.00 85.38 201 MET A O 1
ATOM 1585 N N . VAL A 1 202 ? -6.104 -14.570 -7.991 1.00 88.12 202 VAL A N 1
ATOM 1586 C CA . VAL A 1 202 ? -5.230 -13.428 -8.295 1.00 88.12 202 VAL A CA 1
ATOM 1587 C C . VAL A 1 202 ? -5.277 -13.171 -9.798 1.00 88.12 202 VAL A C 1
ATOM 1589 O O . VAL A 1 202 ? -5.037 -14.077 -10.588 1.00 88.12 202 VAL A O 1
ATOM 1592 N N . TYR A 1 203 ? -5.597 -11.940 -10.178 1.00 85.94 203 TYR A N 1
ATOM 1593 C CA . TYR A 1 203 ? -5.700 -11.494 -11.564 1.00 85.94 203 TYR A CA 1
ATOM 1594 C C . TYR A 1 203 ? -4.615 -10.469 -11.877 1.00 85.94 203 TYR A C 1
ATOM 1596 O O . TYR A 1 203 ? -4.256 -9.646 -11.025 1.00 85.94 203 TYR A O 1
ATOM 1604 N N . HIS A 1 204 ? -4.155 -10.463 -13.124 1.00 84.62 204 HIS A N 1
ATOM 1605 C CA . HIS A 1 204 ? -3.147 -9.526 -13.615 1.00 84.62 204 HIS A CA 1
ATOM 1606 C C . HIS A 1 204 ? -3.746 -8.597 -14.672 1.00 84.62 204 HIS A C 1
ATOM 1608 O O . HIS A 1 204 ? -4.826 -8.856 -15.192 1.00 84.62 204 HIS A O 1
ATOM 1614 N N . GLY A 1 205 ? -3.074 -7.482 -14.975 1.00 71.81 205 GLY A N 1
ATOM 1615 C CA . GLY A 1 205 ? -3.631 -6.355 -15.740 1.00 71.81 205 GLY A CA 1
ATOM 1616 C C . GLY A 1 205 ? -4.424 -6.685 -17.020 1.00 71.81 205 GLY A C 1
ATOM 1617 O O . GLY A 1 205 ? -5.328 -5.924 -17.360 1.00 71.81 205 GLY A O 1
ATOM 1618 N N . SER A 1 206 ? -4.136 -7.797 -17.706 1.00 67.31 206 SER A N 1
ATOM 1619 C CA . SER A 1 206 ? -4.856 -8.274 -18.898 1.00 67.31 206 SER A CA 1
ATOM 1620 C C . SER A 1 206 ? -6.240 -8.885 -18.630 1.00 67.31 206 SER A C 1
ATOM 1622 O O . SER A 1 206 ? -7.072 -8.905 -19.536 1.00 67.31 206 SER A O 1
ATOM 1624 N N . ASP A 1 207 ? -6.527 -9.337 -17.410 1.00 70.62 207 ASP A N 1
ATOM 1625 C CA . ASP A 1 207 ? -7.672 -10.202 -17.076 1.00 70.62 207 ASP A CA 1
ATOM 1626 C C . ASP A 1 207 ? -8.944 -9.382 -16.752 1.00 70.62 207 ASP A C 1
ATOM 1628 O O . ASP A 1 207 ? -9.609 -9.530 -15.724 1.00 70.62 207 ASP A O 1
ATOM 1632 N N . CYS A 1 208 ? -9.274 -8.423 -17.622 1.00 63.50 208 CYS A N 1
ATOM 1633 C CA . CYS A 1 208 ? -10.260 -7.377 -17.328 1.00 63.50 208 CYS A CA 1
ATOM 1634 C C . CYS A 1 208 ? -11.724 -7.864 -17.265 1.00 63.50 208 CYS A C 1
ATOM 1636 O O . CYS A 1 208 ? -12.546 -7.250 -16.576 1.00 63.50 208 CYS A O 1
ATOM 1638 N N . ASP A 1 209 ? -12.108 -8.922 -17.978 1.00 67.88 209 ASP A N 1
ATOM 1639 C CA . ASP A 1 209 ? -13.506 -9.385 -17.947 1.00 67.88 209 ASP A CA 1
ATOM 1640 C C . ASP A 1 209 ? -13.858 -10.049 -16.610 1.00 67.88 209 ASP A C 1
ATOM 1642 O O . ASP A 1 209 ? -14.968 -9.884 -16.086 1.00 67.88 209 ASP A O 1
ATOM 1646 N N . ASP A 1 210 ? -12.876 -10.697 -15.990 1.00 73.19 210 ASP A N 1
ATOM 1647 C CA . ASP A 1 210 ? -12.993 -11.273 -14.654 1.00 73.19 210 ASP A CA 1
ATOM 1648 C C . ASP A 1 210 ? -13.078 -10.192 -13.579 1.00 73.19 210 ASP A C 1
ATOM 1650 O O . ASP A 1 210 ? -13.843 -10.309 -12.616 1.00 73.19 210 ASP A O 1
ATOM 1654 N N . PHE A 1 211 ? -12.399 -9.068 -13.814 1.00 72.69 211 PHE A N 1
ATOM 1655 C CA . PHE A 1 211 ? -12.428 -7.901 -12.945 1.00 72.69 211 PHE A CA 1
ATOM 1656 C C . PHE A 1 211 ? -13.842 -7.366 -12.707 1.00 72.69 211 PHE A C 1
ATOM 1658 O O . PHE A 1 211 ? -14.257 -7.141 -11.567 1.00 72.69 211 PHE A O 1
ATOM 1665 N N . ARG A 1 212 ? -14.626 -7.182 -13.776 1.00 74.81 212 ARG A N 1
ATOM 1666 C CA . ARG A 1 212 ? -15.996 -6.663 -13.655 1.00 74.81 212 ARG A CA 1
ATOM 1667 C C . ARG A 1 212 ? -16.909 -7.645 -12.918 1.00 74.81 212 ARG A C 1
ATOM 1669 O O . ARG A 1 212 ? -17.774 -7.201 -12.162 1.00 74.81 212 ARG A O 1
ATOM 1676 N N . ARG A 1 213 ? -16.735 -8.952 -13.143 1.00 79.75 213 ARG A N 1
ATOM 1677 C CA . ARG A 1 213 ? -17.530 -9.997 -12.479 1.00 79.75 213 ARG A CA 1
ATOM 1678 C C . ARG A 1 213 ? -17.248 -10.028 -10.982 1.00 79.75 213 ARG A C 1
ATOM 1680 O O . ARG A 1 213 ? -18.184 -9.870 -10.205 1.00 79.75 213 ARG A O 1
ATOM 1687 N N . ALA A 1 214 ? -15.980 -10.102 -10.592 1.00 78.44 214 ALA A N 1
ATOM 1688 C CA . ALA A 1 214 ? -15.586 -10.132 -9.186 1.00 78.44 214 ALA A CA 1
ATOM 1689 C C . ALA A 1 214 ? -15.942 -8.836 -8.428 1.00 78.44 214 ALA A C 1
ATOM 1691 O O . ALA A 1 214 ? -16.326 -8.870 -7.257 1.00 78.44 214 ALA A O 1
ATOM 1692 N N . LEU A 1 215 ? -15.920 -7.676 -9.100 1.00 78.81 215 LEU A N 1
ATOM 1693 C CA . LEU A 1 215 ? -16.463 -6.439 -8.528 1.00 78.81 215 LEU A CA 1
ATOM 1694 C C . LEU A 1 215 ? -17.968 -6.498 -8.245 1.00 78.81 215 LEU A C 1
ATOM 1696 O O . LEU A 1 215 ? -18.427 -5.792 -7.346 1.00 78.81 215 LEU A O 1
ATOM 1700 N N . ALA A 1 216 ? -18.744 -7.272 -9.003 1.00 80.56 216 ALA A N 1
ATOM 1701 C CA . ALA A 1 216 ? -20.185 -7.404 -8.803 1.00 80.56 216 ALA A CA 1
ATOM 1702 C C . ALA A 1 216 ? -20.516 -8.405 -7.684 1.00 80.56 216 ALA A C 1
ATOM 1704 O O . ALA A 1 216 ? -21.362 -8.103 -6.845 1.00 80.56 216 ALA A O 1
ATOM 1705 N N . SER A 1 217 ? -19.819 -9.543 -7.629 1.00 81.69 217 SER A N 1
ATOM 1706 C CA . SER A 1 217 ? -20.011 -10.594 -6.615 1.00 81.69 217 SER A CA 1
ATOM 1707 C C . SER A 1 217 ? -19.388 -10.270 -5.253 1.00 81.69 217 SER A C 1
ATOM 1709 O O . SER A 1 217 ? -19.800 -10.834 -4.246 1.00 81.69 217 SER A O 1
ATOM 1711 N N . SER A 1 218 ? -18.474 -9.295 -5.179 1.00 82.06 218 SER A N 1
ATOM 1712 C CA . SER A 1 218 ? -17.665 -9.023 -3.975 1.00 82.06 218 SER A CA 1
ATOM 1713 C C . SER A 1 218 ? -16.740 -10.183 -3.600 1.00 82.06 218 SER A C 1
ATOM 1715 O O . SER A 1 218 ? -16.420 -10.345 -2.425 1.00 82.06 218 SER A O 1
ATOM 1717 N N . ASP A 1 219 ? -16.297 -10.972 -4.578 1.00 84.12 219 ASP A N 1
ATOM 1718 C CA . ASP A 1 219 ? -15.395 -12.087 -4.305 1.00 84.12 219 ASP A CA 1
ATOM 1719 C C . ASP A 1 219 ? -14.069 -11.573 -3.719 1.00 84.12 219 ASP A C 1
ATOM 1721 O O . ASP A 1 219 ? -13.574 -10.513 -4.131 1.00 84.12 219 ASP A O 1
ATOM 1725 N N . PRO A 1 220 ? -13.471 -12.292 -2.753 1.00 87.81 220 PRO A N 1
ATOM 1726 C CA . PRO A 1 220 ? -12.174 -11.938 -2.204 1.00 87.81 220 PRO A CA 1
ATOM 1727 C C . PRO A 1 220 ? -11.100 -12.294 -3.233 1.00 87.81 220 PRO A C 1
ATOM 1729 O O . PRO A 1 220 ? -10.557 -13.396 -3.241 1.00 87.81 220 PRO A O 1
ATOM 1732 N N . VAL A 1 221 ? -10.846 -11.383 -4.164 1.00 90.38 221 VAL A N 1
ATOM 1733 C CA . VAL A 1 221 ? -9.842 -11.536 -5.223 1.00 90.38 221 VAL A CA 1
ATOM 1734 C C . VAL A 1 221 ? -8.822 -10.412 -5.138 1.00 90.38 221 VAL A C 1
ATOM 1736 O O . VAL A 1 221 ? -9.131 -9.314 -4.665 1.00 90.38 221 VAL A O 1
ATOM 1739 N N . LEU A 1 222 ? -7.611 -10.669 -5.619 1.00 92.38 222 LEU A N 1
ATOM 1740 C CA . LEU A 1 222 ? -6.568 -9.656 -5.734 1.00 92.38 222 LEU A CA 1
ATOM 1741 C C . LEU A 1 222 ? -6.352 -9.282 -7.197 1.00 92.38 222 LEU A C 1
ATOM 1743 O O . LEU A 1 222 ? -6.114 -10.143 -8.037 1.00 92.38 222 LEU A O 1
ATOM 1747 N N . PHE A 1 223 ? -6.373 -7.986 -7.484 1.00 90.44 223 PHE A N 1
ATOM 1748 C CA . PHE A 1 223 ? -6.063 -7.432 -8.795 1.00 90.44 223 PHE A CA 1
ATOM 1749 C C . PHE A 1 223 ? -4.714 -6.730 -8.779 1.00 90.44 223 PHE A C 1
ATOM 1751 O O . PHE A 1 223 ? -4.595 -5.622 -8.247 1.00 90.44 223 PHE A O 1
ATOM 1758 N N . LYS A 1 224 ? -3.712 -7.340 -9.409 1.00 92.00 224 LYS A N 1
ATOM 1759 C CA . LYS A 1 224 ? -2.390 -6.742 -9.602 1.00 92.00 224 LYS A CA 1
ATOM 1760 C C . LYS A 1 224 ? -2.359 -6.031 -10.941 1.00 92.00 224 LYS A C 1
ATOM 1762 O O . LYS A 1 224 ? -2.075 -6.622 -11.982 1.00 92.00 224 LYS A O 1
ATOM 1767 N N . LEU A 1 225 ? -2.684 -4.743 -10.915 1.00 88.25 225 LEU A N 1
ATOM 1768 C CA . LEU A 1 225 ? -2.834 -3.946 -12.129 1.00 88.25 225 LEU A CA 1
ATOM 1769 C C . LEU A 1 225 ? -1.528 -3.909 -12.919 1.00 88.25 225 LEU A C 1
ATOM 1771 O O . LEU A 1 225 ? -1.543 -4.072 -14.128 1.00 88.25 225 LEU A O 1
ATOM 1775 N N . HIS A 1 226 ? -0.396 -3.745 -12.240 1.00 88.25 226 HIS A N 1
ATOM 1776 C CA . HIS A 1 226 ? 0.900 -3.643 -12.913 1.00 88.25 226 HIS A CA 1
ATOM 1777 C C . HIS A 1 226 ? 1.583 -4.987 -13.135 1.00 88.25 226 HIS A C 1
ATOM 1779 O O . HIS A 1 226 ? 2.693 -5.005 -13.643 1.00 88.25 226 HIS A O 1
ATOM 1785 N N . GLY A 1 227 ? 0.904 -6.093 -12.831 1.00 89.12 227 GLY A N 1
ATOM 1786 C CA . GLY A 1 227 ? 1.417 -7.437 -13.055 1.00 89.12 227 GLY A CA 1
ATOM 1787 C C . GLY A 1 227 ? 2.099 -8.043 -11.837 1.00 89.12 227 GLY A C 1
ATOM 1788 O O . GLY A 1 227 ? 1.847 -7.660 -10.695 1.00 89.12 227 GLY A O 1
ATOM 1789 N N . ASP A 1 228 ? 2.928 -9.046 -12.097 1.00 90.31 228 ASP A N 1
ATOM 1790 C CA . ASP A 1 228 ? 3.557 -9.885 -11.083 1.00 90.31 228 ASP A CA 1
ATOM 1791 C C . ASP A 1 228 ? 5.069 -9.985 -11.278 1.00 90.31 228 ASP A C 1
ATOM 1793 O O . ASP A 1 228 ? 5.549 -10.125 -12.406 1.00 90.31 228 ASP A O 1
ATOM 1797 N N . ILE A 1 229 ? 5.814 -9.981 -10.172 1.00 89.50 229 ILE A N 1
ATOM 1798 C CA . ILE A 1 229 ? 7.278 -10.096 -10.159 1.00 89.50 229 ILE A CA 1
ATOM 1799 C C . ILE A 1 229 ? 7.790 -11.379 -10.851 1.00 89.50 229 ILE A C 1
ATOM 1801 O O . ILE A 1 229 ? 8.867 -11.388 -11.459 1.00 89.50 229 ILE A O 1
ATOM 1805 N N . LYS A 1 230 ? 6.994 -12.458 -10.841 1.00 87.31 230 LYS A N 1
ATOM 1806 C CA . LYS A 1 230 ? 7.315 -13.738 -11.495 1.00 87.31 230 LYS A CA 1
ATOM 1807 C C . LYS A 1 230 ? 6.890 -13.781 -12.965 1.00 87.31 230 LYS A C 1
ATOM 1809 O O . LYS A 1 230 ? 7.429 -14.585 -13.724 1.00 87.31 230 LYS A O 1
ATOM 1814 N N . ILE A 1 231 ? 6.001 -12.890 -13.410 1.00 87.00 231 ILE A N 1
ATOM 1815 C CA . ILE A 1 231 ? 5.421 -12.891 -14.762 1.00 87.00 231 ILE A CA 1
ATOM 1816 C C . ILE A 1 231 ? 5.847 -11.622 -15.510 1.00 87.00 231 ILE A C 1
ATOM 1818 O O . ILE A 1 231 ? 5.076 -10.672 -15.646 1.00 87.00 231 ILE A O 1
ATOM 1822 N N . ALA A 1 232 ? 7.063 -11.620 -16.063 1.00 82.31 232 ALA A N 1
ATOM 1823 C CA . ALA A 1 232 ? 7.655 -10.441 -16.711 1.00 82.31 232 ALA A CA 1
ATOM 1824 C C . ALA A 1 232 ? 6.764 -9.814 -17.804 1.00 82.31 232 ALA A C 1
ATOM 1826 O O . ALA A 1 232 ? 6.665 -8.595 -17.889 1.00 82.31 232 ALA A O 1
ATOM 1827 N N . ARG A 1 233 ? 6.048 -10.633 -18.591 1.00 83.75 233 ARG A N 1
ATOM 1828 C CA . ARG A 1 233 ? 5.126 -10.163 -19.647 1.00 83.75 233 ARG A CA 1
ATOM 1829 C C . ARG A 1 233 ? 3.903 -9.389 -19.139 1.00 83.75 233 ARG A C 1
ATOM 1831 O O . ARG A 1 233 ? 3.218 -8.766 -19.934 1.00 83.75 233 ARG A O 1
ATOM 1838 N N . SER A 1 234 ? 3.583 -9.494 -17.849 1.00 86.19 234 SER A N 1
ATOM 1839 C CA . SER A 1 234 ? 2.440 -8.801 -17.235 1.00 86.19 234 SER A CA 1
ATOM 1840 C C . SER A 1 234 ? 2.802 -7.413 -16.700 1.00 86.19 234 SER A C 1
ATOM 1842 O O . SER A 1 234 ? 1.920 -6.698 -16.230 1.00 86.19 234 SER A O 1
ATOM 1844 N N . ARG A 1 235 ? 4.093 -7.054 -16.742 1.00 89.19 235 ARG A N 1
ATOM 1845 C CA . ARG A 1 235 ? 4.648 -5.843 -16.140 1.00 89.19 235 ARG A CA 1
ATOM 1846 C C . ARG A 1 235 ? 4.103 -4.581 -16.805 1.00 89.19 235 ARG A C 1
ATOM 1848 O O . ARG A 1 235 ? 4.114 -4.466 -18.026 1.00 89.19 235 ARG A O 1
ATOM 1855 N N . VAL A 1 236 ? 3.727 -3.603 -15.981 1.00 89.06 236 VAL A N 1
ATOM 1856 C CA . VAL A 1 236 ? 3.444 -2.230 -16.416 1.00 89.06 236 VAL A CA 1
ATOM 1857 C C . VAL A 1 236 ? 4.342 -1.251 -15.672 1.00 89.06 236 VAL A C 1
ATOM 1859 O O . VAL A 1 236 ? 4.104 -0.938 -14.505 1.00 89.06 236 VAL A O 1
ATOM 1862 N N . LEU A 1 237 ? 5.397 -0.788 -16.339 1.00 88.06 237 LEU A N 1
ATOM 1863 C CA . LEU A 1 237 ? 6.433 0.035 -15.728 1.00 88.06 237 LEU A CA 1
ATOM 1864 C C . LEU A 1 237 ? 7.003 1.122 -16.651 1.00 88.06 237 LEU A C 1
ATOM 1866 O O . LEU A 1 237 ? 7.153 2.264 -16.214 1.00 88.06 237 LEU A O 1
ATOM 1870 N N . THR A 1 238 ? 7.341 0.785 -17.894 1.00 89.94 238 THR A N 1
ATOM 1871 C CA . THR A 1 238 ? 7.903 1.737 -18.869 1.00 89.94 238 THR A CA 1
ATOM 1872 C C . THR A 1 238 ? 6.814 2.562 -19.548 1.00 89.94 238 THR A C 1
ATOM 1874 O O . THR A 1 238 ? 5.636 2.215 -19.494 1.00 89.94 238 THR A O 1
ATOM 1877 N N . THR A 1 239 ? 7.191 3.642 -20.237 1.00 89.69 239 THR A N 1
ATOM 1878 C CA . THR A 1 239 ? 6.231 4.479 -20.975 1.00 89.69 239 THR A CA 1
ATOM 1879 C C . THR A 1 239 ? 5.409 3.662 -21.972 1.00 89.69 239 THR A C 1
ATOM 1881 O O . THR A 1 239 ? 4.188 3.766 -21.969 1.00 89.69 239 THR A O 1
ATOM 1884 N N . SER A 1 240 ? 6.049 2.787 -22.757 1.00 90.19 240 SER A N 1
ATOM 1885 C CA . SER A 1 240 ? 5.344 1.944 -23.730 1.00 90.19 240 SER A CA 1
ATOM 1886 C C . SER A 1 240 ? 4.377 0.967 -23.060 1.00 90.19 240 SER A C 1
ATOM 1888 O O . SER A 1 240 ? 3.251 0.808 -23.516 1.00 90.19 240 SER A O 1
ATOM 1890 N N . GLU A 1 241 ? 4.779 0.352 -21.944 1.00 89.31 241 GLU A N 1
ATOM 1891 C CA . GLU A 1 241 ? 3.914 -0.571 -21.201 1.00 89.31 241 GLU A CA 1
ATOM 1892 C C . GLU A 1 241 ? 2.703 0.151 -20.594 1.00 89.31 241 GLU A C 1
ATOM 1894 O O . GLU A 1 241 ? 1.588 -0.374 -20.598 1.00 89.31 241 GLU A O 1
ATOM 1899 N N . TYR A 1 242 ? 2.898 1.370 -20.085 1.00 87.75 242 TYR A N 1
ATOM 1900 C CA . TYR A 1 242 ? 1.800 2.204 -19.607 1.00 87.75 242 TYR A CA 1
ATOM 1901 C C . TYR A 1 242 ? 0.856 2.608 -20.739 1.00 87.75 242 TYR A C 1
ATOM 1903 O O . TYR A 1 242 ? -0.360 2.502 -20.563 1.00 87.75 242 TYR A O 1
ATOM 1911 N N . ASP A 1 243 ? 1.390 3.025 -21.887 1.00 87.31 243 ASP A N 1
ATOM 1912 C CA . ASP A 1 243 ? 0.592 3.386 -23.057 1.00 87.31 243 ASP A CA 1
ATOM 1913 C C . ASP A 1 243 ? -0.236 2.188 -23.554 1.00 87.31 243 ASP A C 1
ATOM 1915 O O . ASP A 1 243 ? -1.419 2.339 -23.870 1.00 87.31 243 ASP A O 1
ATOM 1919 N N . ASP A 1 244 ? 0.322 0.975 -23.530 1.00 87.06 244 ASP A N 1
ATOM 1920 C CA . ASP A 1 244 ? -0.403 -0.238 -23.908 1.00 87.06 244 ASP A CA 1
ATOM 1921 C C . ASP A 1 244 ? -1.506 -0.624 -22.919 1.00 87.06 244 ASP A C 1
ATOM 1923 O O . ASP A 1 244 ? -2.567 -1.115 -23.325 1.00 87.06 244 ASP A O 1
ATOM 1927 N N . ALA A 1 245 ? -1.281 -0.384 -21.627 1.00 83.81 245 ALA A N 1
ATOM 1928 C CA . ALA A 1 245 ? -2.192 -0.791 -20.565 1.00 83.81 245 ALA A CA 1
ATOM 1929 C C . ALA A 1 245 ? -3.284 0.248 -20.237 1.00 83.81 245 ALA A C 1
ATOM 1931 O O . ALA A 1 245 ? -4.376 -0.123 -19.783 1.00 83.81 245 ALA A O 1
ATOM 1932 N N . TYR A 1 246 ? -3.016 1.538 -20.470 1.00 81.38 246 TYR A N 1
ATOM 1933 C CA . TYR A 1 246 ? -3.897 2.660 -20.118 1.00 81.38 246 TYR A CA 1
ATOM 1934 C C . TYR A 1 246 ? -4.277 3.579 -21.290 1.00 81.38 246 TYR A C 1
ATOM 1936 O O . TYR A 1 246 ? -5.249 4.333 -21.168 1.00 81.38 246 TYR A O 1
ATOM 1944 N N . GLY A 1 247 ? -3.541 3.536 -22.400 1.00 83.25 247 GLY A N 1
ATOM 1945 C CA . GLY A 1 247 ? -3.561 4.559 -23.443 1.00 83.25 247 GLY A CA 1
ATOM 1946 C C . GLY A 1 247 ? -2.531 5.660 -23.192 1.00 83.25 247 GLY A C 1
ATOM 1947 O O . GLY A 1 247 ? -1.967 5.770 -22.101 1.00 83.25 247 GLY A O 1
ATOM 1948 N N . VAL A 1 248 ? -2.317 6.502 -24.205 1.00 79.25 248 VAL A N 1
ATOM 1949 C CA . VAL A 1 248 ? -1.307 7.567 -24.170 1.00 79.25 248 VAL A CA 1
ATOM 1950 C C . VAL A 1 248 ? -1.559 8.517 -22.998 1.00 79.25 248 VAL A C 1
ATOM 1952 O O . VAL A 1 248 ? -2.693 8.899 -22.714 1.00 79.25 248 VAL A O 1
ATOM 1955 N N . ARG A 1 249 ? -0.499 8.971 -22.323 1.00 67.75 249 ARG A N 1
ATOM 1956 C CA . ARG A 1 249 ? -0.553 9.851 -21.130 1.00 67.75 249 ARG A CA 1
ATOM 1957 C C . ARG A 1 249 ? -1.601 10.985 -21.181 1.00 67.75 249 ARG A C 1
ATOM 1959 O O . ARG A 1 249 ? -2.236 11.317 -20.166 1.00 67.75 249 ARG A O 1
ATOM 1966 N N . THR A 1 250 ? -1.805 11.605 -22.340 1.00 68.31 250 THR A N 1
ATOM 1967 C CA . THR A 1 250 ? -2.768 12.700 -22.544 1.00 68.31 250 THR A CA 1
ATOM 1968 C C . THR A 1 250 ? -4.217 12.228 -22.682 1.00 68.31 250 THR A C 1
ATOM 1970 O O . THR A 1 250 ? -5.114 12.957 -22.262 1.00 68.31 250 THR A O 1
ATOM 1973 N N . GLN A 1 251 ? -4.460 11.001 -23.147 1.00 70.50 251 GLN A N 1
ATOM 1974 C CA . GLN A 1 251 ? -5.783 10.456 -23.438 1.00 70.50 251 GLN A CA 1
ATOM 1975 C C . GLN A 1 251 ? -5.906 9.003 -22.963 1.00 70.50 251 GLN A C 1
ATOM 1977 O O . GLN A 1 251 ? -5.324 8.087 -23.535 1.00 70.50 251 GLN A O 1
ATOM 1982 N N . LEU A 1 252 ? -6.719 8.794 -21.922 1.00 72.12 252 LEU A N 1
ATOM 1983 C CA . LEU A 1 252 ? -7.028 7.445 -21.454 1.00 72.12 252 LEU A CA 1
ATOM 1984 C C . LEU A 1 252 ? -7.827 6.704 -22.520 1.00 72.12 252 LEU A C 1
ATOM 1986 O O . LEU A 1 252 ? -8.871 7.184 -22.962 1.00 72.12 252 LEU A O 1
ATOM 1990 N N . ASP A 1 253 ? -7.359 5.517 -22.873 1.00 81.81 253 ASP A N 1
ATOM 1991 C CA . ASP A 1 253 ? -8.039 4.639 -23.807 1.00 81.81 253 ASP A CA 1
ATOM 1992 C C . ASP A 1 253 ? -8.795 3.570 -23.015 1.00 81.81 253 ASP A C 1
ATOM 1994 O O . ASP A 1 253 ? -8.235 2.591 -22.526 1.00 81.81 253 ASP A O 1
ATOM 1998 N N . HIS A 1 254 ? -10.106 3.766 -22.874 1.00 77.25 254 HIS A N 1
ATOM 1999 C CA . HIS A 1 254 ? -10.983 2.841 -22.153 1.00 77.25 254 HIS A CA 1
ATOM 2000 C C . HIS A 1 254 ? -11.147 1.479 -22.845 1.00 77.25 254 HIS A C 1
ATOM 2002 O O . HIS A 1 254 ? -11.770 0.584 -22.268 1.00 77.25 254 HIS A O 1
ATOM 2008 N N . SER A 1 255 ? -10.603 1.301 -24.054 1.00 81.62 255 SER A N 1
ATOM 2009 C CA . SER A 1 255 ? -10.483 -0.017 -24.669 1.00 81.62 255 SER A CA 1
ATOM 2010 C C . SER A 1 255 ? -9.339 -0.836 -24.058 1.00 81.62 255 SER A C 1
ATOM 2012 O O . SER A 1 255 ? -9.413 -2.065 -24.085 1.00 81.62 255 SER A O 1
ATOM 2014 N N . ARG A 1 256 ? -8.340 -0.208 -23.421 1.00 84.56 256 ARG A N 1
ATOM 2015 C CA . ARG A 1 256 ? -7.229 -0.920 -22.775 1.00 84.56 256 ARG A CA 1
ATOM 2016 C C . ARG A 1 256 ? -7.677 -1.623 -21.492 1.00 84.56 256 ARG A C 1
ATOM 2018 O O . ARG A 1 256 ? -8.557 -1.115 -20.789 1.00 84.56 256 ARG A O 1
ATOM 2025 N N . PRO A 1 257 ? -7.106 -2.796 -21.169 1.00 77.81 257 PRO A N 1
ATOM 2026 C CA . PRO A 1 257 ? -7.674 -3.694 -20.166 1.00 77.81 257 PRO A CA 1
ATOM 2027 C C . PRO A 1 257 ? -7.679 -3.074 -18.762 1.00 77.81 257 PRO A C 1
ATOM 2029 O O . PRO A 1 257 ? -8.726 -3.038 -18.115 1.00 77.81 257 PRO A O 1
ATOM 2032 N N . ILE A 1 258 ? -6.579 -2.457 -18.317 1.00 82.75 258 ILE A N 1
ATOM 2033 C CA . ILE A 1 258 ? -6.545 -1.822 -16.991 1.00 82.75 258 ILE A CA 1
ATOM 2034 C C . ILE A 1 258 ? -7.449 -0.589 -16.944 1.00 82.75 258 ILE A C 1
ATOM 2036 O O . ILE A 1 258 ? -8.203 -0.402 -15.984 1.00 82.75 258 ILE A O 1
ATOM 2040 N N . ALA A 1 259 ? -7.407 0.255 -17.980 1.00 80.00 259 ALA A N 1
ATOM 2041 C CA . ALA A 1 259 ? -8.267 1.431 -18.064 1.00 80.00 259 ALA A CA 1
ATOM 2042 C C . ALA A 1 259 ? -9.756 1.055 -18.032 1.00 80.00 259 ALA A C 1
ATOM 2044 O O . ALA A 1 259 ? -10.557 1.752 -17.409 1.00 80.00 259 ALA A O 1
ATOM 2045 N N . ARG A 1 260 ? -10.153 -0.051 -18.657 1.00 77.81 260 ARG A N 1
ATOM 2046 C CA . ARG A 1 260 ? -11.528 -0.556 -18.623 1.00 77.81 260 ARG A CA 1
ATOM 2047 C C . ARG A 1 260 ? -11.913 -1.077 -17.239 1.00 77.81 260 ARG A C 1
ATOM 2049 O O . ARG A 1 260 ? -12.982 -0.715 -16.738 1.00 77.81 260 ARG A O 1
ATOM 2056 N N . GLY A 1 261 ? -11.034 -1.853 -16.603 1.00 77.94 261 GLY A N 1
ATOM 2057 C CA . GLY A 1 261 ? -11.225 -2.365 -15.247 1.00 77.94 261 GLY A CA 1
ATOM 2058 C C . GLY A 1 261 ? -11.423 -1.224 -14.256 1.00 77.94 261 GLY A C 1
ATOM 2059 O O . GLY A 1 261 ? -12.485 -1.103 -13.646 1.00 77.94 261 GLY A O 1
ATOM 2060 N N . LEU A 1 262 ? -10.476 -0.288 -14.183 1.00 77.94 262 LEU A N 1
ATOM 2061 C CA . LEU A 1 262 ? -10.598 0.873 -13.302 1.00 77.94 262 LEU A CA 1
ATOM 2062 C C . LEU A 1 262 ? -11.916 1.628 -13.525 1.00 77.94 262 LEU A C 1
ATOM 2064 O O . LEU A 1 262 ? -12.599 1.946 -12.553 1.00 77.94 262 LEU A O 1
ATOM 2068 N N . ARG A 1 263 ? -12.359 1.828 -14.775 1.00 77.88 263 ARG A N 1
ATOM 2069 C CA . ARG A 1 263 ? -13.659 2.465 -15.053 1.00 77.88 263 ARG A CA 1
ATOM 2070 C C . ARG A 1 263 ? -14.801 1.758 -14.327 1.00 77.88 263 ARG A C 1
ATOM 2072 O O . ARG A 1 263 ? -15.630 2.417 -13.698 1.00 77.88 263 ARG A O 1
ATOM 2079 N N . ALA A 1 264 ? -14.847 0.429 -14.406 1.00 77.06 264 ALA A N 1
ATOM 2080 C CA . ALA A 1 264 ? -15.854 -0.376 -13.726 1.00 77.06 264 ALA A CA 1
ATOM 2081 C C . ALA A 1 264 ? -15.748 -0.246 -12.197 1.00 77.06 264 ALA A C 1
ATOM 2083 O O . ALA A 1 264 ? -16.770 -0.051 -11.535 1.00 77.06 264 ALA A O 1
ATOM 2084 N N . ALA A 1 265 ? -14.531 -0.271 -11.645 1.00 77.56 265 ALA A N 1
ATOM 2085 C CA . ALA A 1 265 ? -14.277 -0.115 -10.212 1.00 77.56 265 ALA A CA 1
ATOM 2086 C C . ALA A 1 265 ? -14.817 1.206 -9.672 1.00 77.56 265 ALA A C 1
ATOM 2088 O O . ALA A 1 265 ? -15.648 1.218 -8.768 1.00 77.56 265 ALA A O 1
ATOM 2089 N N . PHE A 1 266 ? -14.407 2.315 -10.283 1.00 75.06 266 PHE A N 1
ATOM 2090 C CA . PHE A 1 266 ? -14.811 3.653 -9.864 1.00 75.06 266 PHE A CA 1
ATOM 2091 C C . PHE A 1 266 ? -16.304 3.925 -10.093 1.00 75.06 266 PHE A C 1
ATOM 2093 O O . PHE A 1 266 ? -16.912 4.701 -9.361 1.00 75.06 266 PHE A O 1
ATOM 2100 N N . SER A 1 267 ? -16.926 3.261 -11.073 1.00 74.81 267 SER A N 1
ATOM 2101 C CA . SER A 1 267 ? -18.370 3.387 -11.313 1.00 74.81 267 SER A CA 1
ATOM 2102 C C . SER A 1 267 ? -19.204 2.618 -10.279 1.00 74.81 267 SER A C 1
ATOM 2104 O O . SER A 1 267 ? -20.325 3.010 -9.941 1.00 74.81 267 SER A O 1
ATOM 2106 N N . THR A 1 268 ? -18.682 1.514 -9.740 1.00 75.75 268 THR A N 1
ATOM 2107 C CA . THR A 1 268 ? -19.461 0.566 -8.923 1.00 75.75 268 THR A CA 1
ATOM 2108 C C . THR A 1 268 ? -19.109 0.590 -7.436 1.00 75.75 268 THR A C 1
ATOM 2110 O O . THR A 1 268 ? -20.008 0.390 -6.618 1.00 75.75 268 THR A O 1
ATOM 2113 N N . ARG A 1 269 ? -17.883 0.958 -7.055 1.00 77.25 269 ARG A N 1
ATOM 2114 C CA . ARG A 1 269 ? -17.366 0.891 -5.679 1.00 77.25 269 ARG A CA 1
ATOM 2115 C C . ARG A 1 269 ? -16.745 2.214 -5.220 1.00 77.25 269 ARG A C 1
ATOM 2117 O O . ARG A 1 269 ? -16.448 3.087 -6.032 1.00 77.25 269 ARG A O 1
ATOM 2124 N N . SER A 1 270 ? -16.548 2.347 -3.910 1.00 81.25 270 SER A N 1
ATOM 2125 C CA . SER A 1 270 ? -15.666 3.373 -3.339 1.00 81.25 270 SER A CA 1
ATOM 2126 C C . SER A 1 270 ? -14.260 2.794 -3.210 1.00 81.25 270 SER A C 1
ATOM 2128 O O . SER A 1 270 ? -14.118 1.654 -2.772 1.00 81.25 270 SER A O 1
ATOM 2130 N N . LEU A 1 271 ? -13.225 3.551 -3.572 1.00 81.12 271 LEU A N 1
ATOM 2131 C CA . LEU A 1 271 ? -11.838 3.080 -3.481 1.00 81.12 271 LEU A CA 1
ATOM 2132 C C . LEU A 1 271 ? -11.134 3.687 -2.267 1.00 81.12 271 LEU A C 1
ATOM 2134 O O . LEU A 1 271 ? -11.271 4.882 -2.005 1.00 81.12 271 LEU A O 1
ATOM 2138 N N . LEU A 1 272 ? -10.348 2.879 -1.558 1.00 84.12 272 LEU A N 1
ATOM 2139 C CA . LEU A 1 272 ? -9.496 3.319 -0.453 1.00 84.12 272 LEU A CA 1
ATOM 2140 C C . LEU A 1 272 ? -8.024 3.090 -0.805 1.00 84.12 272 LEU A C 1
ATOM 2142 O O . LEU A 1 272 ? -7.520 1.983 -0.687 1.00 84.12 272 LEU A O 1
ATOM 2146 N N . PHE A 1 273 ? -7.334 4.139 -1.227 1.00 81.00 273 PHE A N 1
ATOM 2147 C CA . PHE A 1 273 ? -5.906 4.154 -1.515 1.00 81.00 273 PHE A CA 1
ATOM 2148 C C . PHE A 1 273 ? -5.085 4.145 -0.224 1.00 81.00 273 PHE A C 1
ATOM 2150 O O . PHE A 1 273 ? -5.150 5.077 0.579 1.00 81.00 273 PHE A O 1
ATOM 2157 N N . LEU A 1 274 ? -4.277 3.103 -0.050 1.00 83.31 274 LEU A N 1
ATOM 2158 C CA . LEU A 1 274 ? -3.425 2.872 1.110 1.00 83.31 274 LEU A CA 1
ATOM 2159 C C . LEU A 1 274 ? -1.962 2.892 0.680 1.00 83.31 274 LEU A C 1
ATOM 2161 O O . LEU A 1 274 ? -1.514 2.006 -0.048 1.00 83.31 274 LEU A O 1
ATOM 2165 N N . ALA A 1 275 ? -1.223 3.912 1.122 1.00 74.75 275 ALA A N 1
ATOM 2166 C CA . ALA A 1 275 ? 0.203 4.083 0.843 1.00 74.75 275 ALA A CA 1
ATOM 2167 C C . ALA A 1 275 ? 0.573 3.972 -0.656 1.00 74.75 275 ALA A C 1
ATOM 2169 O O . ALA A 1 275 ? 1.680 3.567 -1.022 1.00 74.75 275 ALA A O 1
ATOM 2170 N N . ALA A 1 276 ? -0.366 4.350 -1.529 1.00 61.69 276 ALA A N 1
ATOM 2171 C CA . ALA A 1 276 ? -0.131 4.548 -2.951 1.00 61.69 276 ALA A CA 1
ATOM 2172 C C . ALA A 1 276 ? 0.651 5.850 -3.165 1.00 61.69 276 ALA A C 1
ATOM 2174 O O . ALA A 1 276 ? 0.377 6.875 -2.530 1.00 61.69 276 ALA A O 1
ATOM 2175 N N . ALA A 1 277 ? 1.669 5.788 -4.022 1.00 55.22 277 ALA A N 1
ATOM 2176 C CA . ALA A 1 277 ? 2.510 6.934 -4.337 1.00 55.22 277 ALA A CA 1
ATOM 2177 C C . ALA A 1 277 ? 1.684 8.070 -4.967 1.00 55.22 277 ALA A C 1
ATOM 2179 O O . ALA A 1 277 ? 0.766 7.801 -5.737 1.00 55.22 277 ALA A O 1
ATOM 2180 N N . SER A 1 278 ? 2.058 9.311 -4.621 1.00 48.53 278 SER A N 1
ATOM 2181 C CA . SER A 1 278 ? 1.698 10.632 -5.176 1.00 48.53 278 SER A CA 1
ATOM 2182 C C . SER A 1 278 ? 0.543 10.743 -6.196 1.00 48.53 278 SER A C 1
ATOM 2184 O O . SER A 1 278 ? 0.415 9.993 -7.162 1.00 48.53 278 SER A O 1
ATOM 2186 N N . ALA A 1 279 ? -0.206 11.848 -6.108 1.00 44.50 279 ALA A N 1
ATOM 2187 C CA . ALA A 1 279 ? -1.248 12.258 -7.056 1.00 44.50 279 ALA A CA 1
ATOM 2188 C C . ALA A 1 279 ? -0.794 12.430 -8.534 1.00 44.50 279 ALA A C 1
ATOM 2190 O O . ALA A 1 279 ? -1.612 12.814 -9.380 1.00 44.50 279 ALA A O 1
ATOM 2191 N N . THR A 1 280 ? 0.484 12.203 -8.855 1.00 43.38 280 THR A N 1
ATOM 2192 C CA . THR A 1 280 ? 1.084 12.270 -10.200 1.00 43.38 280 THR A CA 1
ATOM 2193 C C . THR A 1 280 ? 1.194 10.919 -10.920 1.00 43.38 280 THR A C 1
ATOM 2195 O O . THR A 1 280 ? 1.364 10.911 -12.143 1.00 43.38 280 THR A O 1
ATOM 2198 N N . THR A 1 281 ? 1.045 9.791 -10.215 1.00 54.19 281 THR A N 1
ATOM 2199 C CA . THR A 1 281 ? 1.121 8.441 -10.804 1.00 54.19 281 THR A CA 1
ATOM 2200 C C . THR A 1 281 ? -0.068 8.172 -11.737 1.00 54.19 281 THR A C 1
ATOM 2202 O O . THR A 1 281 ? -1.165 8.679 -11.498 1.00 54.19 281 THR A O 1
ATOM 2205 N N . ALA A 1 282 ? 0.104 7.387 -12.807 1.00 52.38 282 ALA A N 1
ATOM 2206 C CA . ALA A 1 282 ? -0.915 7.222 -13.854 1.00 52.38 282 ALA A CA 1
ATOM 2207 C C . ALA A 1 282 ? -2.295 6.757 -13.342 1.00 52.38 282 ALA A C 1
ATOM 2209 O O . ALA A 1 282 ? -3.318 7.255 -13.807 1.00 52.38 282 ALA A O 1
ATOM 2210 N N . HIS A 1 283 ? -2.350 5.894 -12.322 1.00 55.25 283 HIS A N 1
ATOM 2211 C CA . HIS A 1 283 ? -3.608 5.476 -11.685 1.00 55.25 283 HIS A CA 1
ATOM 2212 C C . HIS A 1 283 ? -4.284 6.609 -10.877 1.00 55.25 283 HIS A C 1
ATOM 2214 O O . HIS A 1 283 ? -5.510 6.700 -10.846 1.00 55.25 283 HIS A O 1
ATOM 2220 N N . CYS A 1 284 ? -3.514 7.536 -10.298 1.00 58.16 284 CYS A N 1
ATOM 2221 C CA . CYS A 1 284 ? -4.031 8.775 -9.702 1.00 58.16 284 CYS A CA 1
ATOM 2222 C C . CYS A 1 284 ? -4.471 9.789 -10.777 1.00 58.16 284 CYS A C 1
ATOM 2224 O O . CYS A 1 284 ? -5.424 10.542 -10.581 1.00 58.16 284 CYS A O 1
ATOM 2226 N N . ARG A 1 285 ? -3.813 9.820 -11.947 1.00 60.00 285 ARG A N 1
ATOM 2227 C CA . ARG A 1 285 ? -4.304 10.587 -13.112 1.00 60.00 285 ARG A CA 1
ATOM 2228 C C . ARG A 1 285 ? -5.629 10.016 -13.621 1.00 60.00 285 ARG A C 1
ATOM 2230 O O . ARG A 1 285 ? -6.512 10.784 -13.994 1.00 60.00 285 ARG A O 1
ATOM 2237 N N . TYR A 1 286 ? -5.783 8.693 -13.572 1.00 56.59 286 TYR A N 1
ATOM 2238 C CA . TYR A 1 286 ? -7.024 7.993 -13.888 1.00 56.59 286 TYR A CA 1
ATOM 2239 C C . TYR A 1 286 ? -8.161 8.394 -12.941 1.00 56.59 286 TYR A C 1
ATOM 2241 O O . TYR A 1 286 ? -9.223 8.810 -13.401 1.00 56.59 286 TYR A O 1
ATOM 2249 N N . SER A 1 287 ? -7.922 8.375 -11.624 1.00 54.62 287 SER A N 1
ATOM 2250 C CA . SER A 1 287 ? -8.929 8.779 -10.630 1.00 54.62 287 SER A CA 1
ATOM 2251 C C . SER A 1 287 ? -9.393 10.232 -10.797 1.00 54.62 287 SER A C 1
ATOM 2253 O O . SER A 1 287 ? -10.549 10.541 -10.531 1.00 54.62 287 SER A O 1
ATOM 2255 N N . LYS A 1 288 ? -8.511 11.124 -11.271 1.00 53.66 288 LYS A N 1
ATOM 2256 C CA . LYS A 1 288 ? -8.806 12.546 -11.523 1.00 53.66 288 LYS A CA 1
ATOM 2257 C C . LYS A 1 288 ? -9.711 12.807 -12.732 1.00 53.66 288 LYS A C 1
ATOM 2259 O O . LYS A 1 288 ? -10.264 13.898 -12.826 1.00 53.66 288 LYS A O 1
ATOM 2264 N N . ARG A 1 289 ? -9.826 11.857 -13.665 1.00 54.53 289 ARG A N 1
ATOM 2265 C CA . ARG A 1 289 ? -10.557 12.015 -14.938 1.00 54.53 289 ARG A CA 1
ATOM 2266 C C . ARG A 1 289 ? -11.930 11.329 -14.944 1.00 54.53 289 ARG A C 1
ATOM 2268 O O . ARG A 1 289 ? -12.586 11.298 -15.980 1.00 54.53 289 ARG A O 1
ATOM 2275 N N . LEU A 1 290 ? -12.368 10.766 -13.817 1.00 50.56 290 LEU A N 1
ATOM 2276 C CA . LEU A 1 290 ? -13.633 10.038 -13.726 1.00 50.56 290 LEU A CA 1
ATOM 2277 C C . LEU A 1 290 ? -14.802 10.931 -13.281 1.00 50.56 290 LEU A C 1
ATOM 2279 O O . LEU A 1 290 ? -14.609 11.794 -12.423 1.00 50.56 290 LEU A O 1
ATOM 2283 N N . PRO A 1 291 ? -16.025 10.703 -13.803 1.00 40.75 291 PRO A N 1
ATOM 2284 C CA . PRO A 1 291 ? -17.208 11.450 -13.394 1.00 40.75 291 PRO A CA 1
ATOM 2285 C C . PRO A 1 291 ? -17.523 11.247 -11.905 1.00 40.75 291 PRO A C 1
ATOM 2287 O O . PRO A 1 291 ? 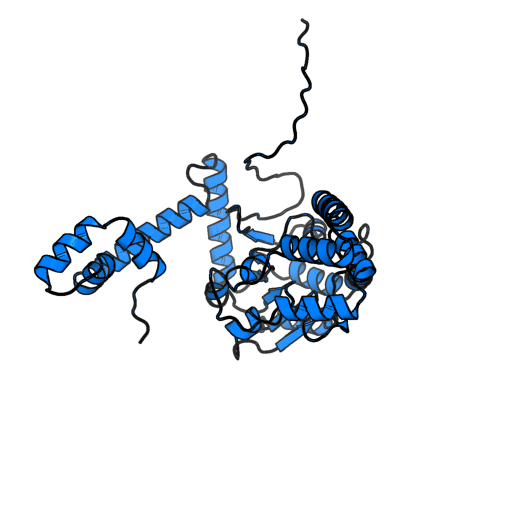-17.596 10.128 -11.393 1.00 40.75 291 PRO A O 1
ATOM 2290 N N . SER A 1 292 ? -17.737 12.363 -11.222 1.00 45.50 292 SER A N 1
ATOM 2291 C CA . SER A 1 292 ? -17.997 12.530 -9.795 1.00 45.50 292 SER A CA 1
ATOM 2292 C C . SER A 1 292 ? -19.304 11.875 -9.330 1.00 45.50 292 SER A C 1
ATOM 2294 O O . SER A 1 292 ? -20.356 12.506 -9.322 1.00 45.50 292 SER A O 1
ATOM 2296 N N . ARG A 1 293 ? -19.263 10.611 -8.882 1.00 39.50 293 ARG A N 1
ATOM 2297 C CA . ARG A 1 293 ? -20.335 10.045 -8.025 1.00 39.50 293 ARG A CA 1
ATOM 2298 C C . ARG A 1 293 ? -19.862 9.143 -6.879 1.00 39.50 293 ARG A C 1
ATOM 2300 O O . ARG A 1 293 ? -20.685 8.809 -6.029 1.00 39.50 293 ARG A O 1
ATOM 2307 N N . LYS A 1 294 ? -18.583 8.743 -6.815 1.00 48.22 294 LYS A N 1
ATOM 2308 C CA . LYS A 1 294 ? -18.059 7.854 -5.759 1.00 48.22 294 LYS A CA 1
ATOM 2309 C C . LYS A 1 294 ? -16.670 8.259 -5.277 1.00 48.22 294 LYS A C 1
ATOM 2311 O O . LYS A 1 294 ? -15.865 8.807 -6.021 1.00 48.22 294 LYS A O 1
ATOM 2316 N N . THR A 1 295 ? -16.435 7.988 -3.999 1.00 46.66 295 THR A N 1
ATOM 2317 C CA . THR A 1 295 ? -15.330 8.521 -3.209 1.00 46.66 295 THR A CA 1
ATOM 2318 C C . THR A 1 295 ? -14.061 7.685 -3.379 1.00 46.66 295 THR A C 1
ATOM 2320 O O . THR A 1 295 ? -14.047 6.504 -3.032 1.00 46.66 295 THR A O 1
ATOM 2323 N N . ALA A 1 296 ? -12.986 8.306 -3.865 1.00 44.53 296 ALA A N 1
ATOM 2324 C CA . ALA A 1 296 ? -11.621 7.816 -3.686 1.00 44.53 296 ALA A CA 1
ATOM 2325 C C . ALA A 1 296 ? -11.064 8.420 -2.398 1.00 44.53 296 ALA A C 1
ATOM 2327 O O . ALA A 1 296 ? -11.126 9.638 -2.268 1.00 44.53 296 ALA A O 1
ATOM 2328 N N . LEU A 1 297 ? -10.569 7.590 -1.478 1.00 49.81 297 LEU A N 1
ATOM 2329 C CA . LEU A 1 297 ? -9.988 7.974 -0.189 1.00 49.81 297 LEU A CA 1
ATOM 2330 C C . LEU A 1 297 ? -8.491 7.703 -0.192 1.00 49.81 297 LEU A C 1
ATOM 2332 O O . LEU A 1 297 ? -8.108 6.564 -0.397 1.00 49.81 297 LEU A O 1
ATOM 2336 N N . PHE A 1 298 ? -7.648 8.705 0.034 1.00 46.66 298 PHE A N 1
ATOM 2337 C CA . PHE A 1 298 ? -6.190 8.523 0.066 1.00 46.66 298 PHE A CA 1
ATOM 2338 C C . PHE A 1 298 ? -5.664 8.571 1.489 1.00 46.66 298 PHE A C 1
ATOM 2340 O O . PHE A 1 298 ? -6.000 9.525 2.176 1.00 46.66 298 PHE A O 1
ATOM 2347 N N . CYS A 1 299 ? -4.825 7.602 1.870 1.00 40.41 299 CYS A N 1
ATOM 2348 C CA . CYS A 1 299 ? -4.019 7.562 3.092 1.00 40.41 299 CYS A CA 1
ATOM 2349 C C . CYS A 1 299 ? -2.529 7.491 2.701 1.00 40.41 299 CYS A C 1
ATOM 2351 O O . CYS A 1 299 ? -2.111 6.546 2.022 1.00 40.41 299 CYS A O 1
ATOM 2353 N N . HIS A 1 300 ? -1.730 8.501 3.067 1.00 36.19 300 HIS A N 1
ATOM 2354 C CA . HIS A 1 300 ? -0.308 8.596 2.710 1.00 36.19 300 HIS A CA 1
ATOM 2355 C C . HIS A 1 300 ? 0.579 8.373 3.944 1.00 36.19 300 HIS A C 1
ATOM 2357 O O . HIS A 1 300 ? 0.272 8.856 5.029 1.00 36.19 300 HIS A O 1
ATOM 2363 N N . SER A 1 301 ? 1.698 7.656 3.795 1.00 33.09 301 SER A N 1
ATOM 2364 C CA . SER A 1 301 ? 2.562 7.259 4.924 1.00 33.09 301 SER A CA 1
ATOM 2365 C C . SER A 1 301 ? 3.328 8.417 5.577 1.00 33.09 301 SER A C 1
ATOM 2367 O O . SER A 1 301 ? 3.832 8.260 6.683 1.00 33.09 301 SER A O 1
ATOM 2369 N N . THR A 1 302 ? 3.396 9.584 4.932 1.00 29.98 302 THR A N 1
ATOM 2370 C CA . THR A 1 302 ? 4.026 10.799 5.475 1.00 29.98 302 THR A CA 1
ATOM 2371 C C . THR A 1 302 ? 3.025 11.876 5.887 1.00 29.98 302 THR A C 1
ATOM 2373 O O . THR A 1 302 ? 3.437 12.884 6.455 1.00 29.98 302 THR A O 1
ATOM 2376 N N . MET A 1 303 ? 1.723 11.688 5.627 1.00 27.64 303 MET A N 1
ATOM 2377 C CA . MET A 1 303 ? 0.685 12.664 5.966 1.00 27.64 303 MET A CA 1
ATOM 2378 C C . MET A 1 303 ? -0.671 11.982 6.209 1.00 27.64 303 MET A C 1
ATOM 2380 O O . MET A 1 303 ? -1.202 11.345 5.292 1.00 27.64 303 MET A O 1
ATOM 2384 N N . PRO A 1 304 ? -1.275 12.132 7.403 1.00 27.95 304 PRO A N 1
ATOM 2385 C CA . PRO A 1 304 ? -2.569 11.546 7.696 1.00 27.95 304 PRO A CA 1
ATOM 2386 C C . PRO A 1 304 ? -3.667 12.438 7.096 1.00 27.95 304 PRO A C 1
ATOM 2388 O O . PRO A 1 304 ? -4.253 13.295 7.750 1.00 27.95 304 PRO A O 1
ATOM 2391 N N . TYR A 1 305 ? -3.915 12.266 5.801 1.00 34.69 305 TYR A N 1
ATOM 2392 C CA . TYR A 1 305 ? -5.119 12.763 5.140 1.00 34.69 305 TYR A CA 1
ATOM 2393 C C . TYR A 1 305 ? -6.044 11.588 4.853 1.00 34.69 305 TYR A C 1
ATOM 2395 O O . TYR A 1 305 ? -5.578 10.477 4.627 1.00 34.69 305 TYR A O 1
ATOM 2403 N N . TRP A 1 306 ? -7.347 11.860 4.827 1.00 35.97 306 TRP A N 1
ATOM 2404 C CA . TRP A 1 306 ? -8.371 11.000 4.240 1.00 35.97 306 TRP A CA 1
ATOM 2405 C C . TRP A 1 306 ? -9.004 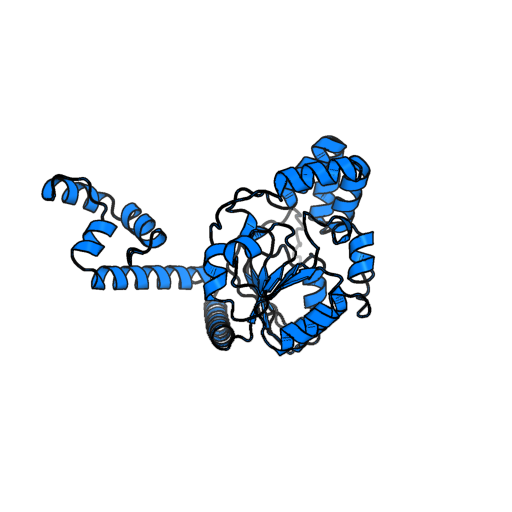11.807 3.114 1.00 35.97 306 TRP A C 1
ATOM 2407 O O . TRP A 1 306 ? -10.013 12.487 3.297 1.00 35.97 306 TRP A O 1
ATOM 2417 N N . ASN A 1 307 ? -8.340 11.850 1.961 1.00 31.55 307 ASN A N 1
ATOM 2418 C CA . ASN A 1 307 ? -8.798 12.721 0.885 1.00 31.55 307 ASN A CA 1
ATOM 2419 C C . ASN A 1 307 ? -9.966 12.072 0.149 1.00 31.55 307 ASN A C 1
ATOM 2421 O O . ASN A 1 307 ? -9.720 11.106 -0.550 1.00 31.55 307 ASN A O 1
ATOM 2425 N N . THR A 1 308 ? -11.189 12.588 0.281 1.00 32.47 308 THR A N 1
ATOM 2426 C CA . THR A 1 308 ? -12.309 12.281 -0.618 1.00 32.47 308 THR A CA 1
ATOM 2427 C C . THR A 1 308 ? -12.191 13.169 -1.858 1.00 32.47 308 THR A C 1
ATOM 2429 O O . THR A 1 308 ? -12.535 14.344 -1.767 1.00 32.47 308 THR A O 1
ATOM 2432 N N . TYR A 1 309 ? -11.717 12.672 -3.003 1.00 32.72 309 TYR A N 1
ATOM 2433 C CA . TYR A 1 309 ? -11.722 13.499 -4.223 1.00 32.72 309 TYR A CA 1
ATOM 2434 C C . TYR A 1 309 ? -13.134 13.612 -4.820 1.00 32.72 309 TYR A C 1
ATOM 2436 O O . TYR A 1 309 ? -13.755 12.596 -5.135 1.00 32.72 309 TYR A O 1
ATOM 2444 N N . PRO A 1 310 ? -13.581 14.847 -5.079 1.00 31.11 310 PRO A N 1
ATOM 2445 C CA . PRO A 1 310 ? -14.155 15.246 -6.355 1.00 31.11 310 PRO A CA 1
ATOM 2446 C C . PRO A 1 310 ? -13.232 16.309 -6.986 1.00 31.11 310 PRO A C 1
ATOM 2448 O O . PRO A 1 310 ? -12.813 17.249 -6.322 1.00 31.11 310 PRO A O 1
ATOM 2451 N N . MET A 1 311 ? -12.854 16.183 -8.256 1.00 26.62 311 MET A N 1
ATOM 2452 C CA . MET A 1 311 ? -12.221 17.306 -8.979 1.00 26.62 311 MET A CA 1
ATOM 2453 C C . MET A 1 311 ? -13.332 18.197 -9.574 1.00 26.62 311 MET A C 1
ATOM 2455 O O . MET A 1 311 ? -14.324 17.622 -10.027 1.00 26.62 311 MET A O 1
ATOM 2459 N N . PRO A 1 312 ? -13.124 19.511 -9.818 1.00 37.47 312 PRO A N 1
ATOM 2460 C CA . PRO A 1 312 ? -12.764 20.653 -8.944 1.00 37.47 312 PRO A CA 1
ATOM 2461 C C . PRO A 1 312 ? -13.980 21.619 -8.737 1.00 37.47 312 PRO A C 1
ATOM 2463 O O . PRO A 1 312 ? -14.793 21.753 -9.641 1.00 37.47 312 PRO A O 1
ATOM 2466 N N . THR A 1 313 ? -14.247 22.214 -7.561 1.00 29.86 313 THR A N 1
ATOM 2467 C CA . THR A 1 313 ? -13.841 23.572 -7.087 1.00 29.86 313 THR A CA 1
ATOM 2468 C C . THR A 1 313 ? -13.574 23.629 -5.570 1.00 29.86 313 THR A C 1
ATOM 2470 O O . THR A 1 313 ? -13.170 24.664 -5.045 1.00 29.86 313 THR A O 1
ATOM 2473 N N . ASP A 1 314 ? -13.737 22.506 -4.869 1.00 31.88 314 ASP A N 1
ATOM 2474 C CA . ASP A 1 314 ? -13.781 22.447 -3.402 1.00 31.88 314 ASP A CA 1
ATOM 2475 C C . ASP A 1 314 ? -12.499 21.808 -2.833 1.00 31.88 314 ASP A C 1
ATOM 2477 O O . ASP A 1 314 ? -12.494 20.694 -2.302 1.00 31.88 314 ASP A O 1
ATOM 2481 N N . ALA A 1 315 ? -11.367 22.494 -3.016 1.00 26.48 315 ALA A N 1
ATOM 2482 C CA . ALA A 1 315 ? -10.047 22.009 -2.610 1.00 26.48 315 ALA A CA 1
ATOM 2483 C C . ALA A 1 315 ? -9.887 21.893 -1.077 1.00 26.48 315 ALA A C 1
ATOM 2485 O O . ALA A 1 315 ? -10.253 22.791 -0.319 1.00 26.48 315 ALA A O 1
ATOM 2486 N N . ILE A 1 316 ? -9.280 20.787 -0.629 1.00 33.88 316 ILE A N 1
ATOM 2487 C CA . ILE A 1 316 ? -8.918 20.503 0.769 1.00 33.88 316 ILE A CA 1
ATOM 2488 C C . ILE A 1 316 ? -7.465 20.939 0.992 1.00 33.88 316 ILE A C 1
ATOM 2490 O O . ILE A 1 316 ? -6.570 20.515 0.261 1.00 33.88 316 ILE A O 1
ATOM 2494 N N . TRP A 1 317 ? -7.242 21.780 2.002 1.00 27.11 317 TRP A N 1
ATOM 2495 C CA . TRP A 1 317 ? -5.958 22.415 2.296 1.00 27.11 317 TRP A CA 1
ATOM 2496 C C . TRP A 1 317 ? -5.236 21.769 3.476 1.00 27.11 317 TRP A C 1
ATOM 2498 O O . TRP A 1 317 ? -5.831 21.548 4.529 1.00 27.11 317 TRP A O 1
ATOM 2508 N N . SER A 1 318 ? -3.923 21.598 3.329 1.00 26.78 318 SER A N 1
ATOM 2509 C CA . SER A 1 318 ? -2.966 21.536 4.439 1.00 26.78 318 SER A CA 1
ATOM 2510 C C . SER A 1 318 ? -1.537 21.663 3.913 1.00 26.78 318 SER A C 1
ATOM 2512 O O . SER A 1 318 ? -1.178 21.055 2.905 1.00 26.78 318 SER A O 1
ATOM 2514 N N . THR A 1 319 ? -0.713 22.428 4.621 1.00 25.45 319 THR A N 1
ATOM 2515 C CA . THR A 1 319 ? 0.697 22.675 4.311 1.00 25.45 319 THR A CA 1
ATOM 2516 C C . THR A 1 319 ? 1.606 22.103 5.394 1.00 25.45 319 THR A C 1
ATOM 2518 O O . THR A 1 319 ? 1.387 22.384 6.567 1.00 25.45 319 THR A O 1
ATOM 2521 N N . HIS A 1 320 ? 2.711 21.468 4.995 1.00 26.33 320 HIS A N 1
ATOM 2522 C CA . HIS A 1 320 ? 4.031 21.857 5.498 1.00 26.33 320 HIS A CA 1
ATOM 2523 C C . HIS A 1 320 ? 5.089 21.759 4.383 1.00 26.33 320 HIS A C 1
ATOM 2525 O O . HIS A 1 320 ? 5.039 20.899 3.512 1.00 26.33 320 HIS A O 1
ATOM 2531 N N . ARG A 1 321 ? 5.971 22.761 4.393 1.00 25.17 321 ARG A N 1
ATOM 2532 C CA . ARG A 1 321 ? 6.842 23.286 3.329 1.00 25.17 321 ARG A CA 1
ATOM 2533 C C . ARG A 1 321 ? 7.824 22.296 2.682 1.00 25.17 321 ARG A C 1
ATOM 2535 O O . ARG A 1 321 ? 8.610 21.651 3.365 1.00 25.17 321 ARG A O 1
ATOM 2542 N N . SER A 1 322 ? 7.980 22.435 1.367 1.00 23.94 322 SER A N 1
ATOM 2543 C CA . SER A 1 322 ? 9.291 22.732 0.762 1.00 23.94 322 SER A CA 1
ATOM 2544 C C . SER A 1 322 ? 9.067 23.596 -0.486 1.00 23.94 322 SER A C 1
ATOM 2546 O O . SER A 1 322 ? 8.779 23.088 -1.563 1.00 23.94 322 SER A O 1
ATOM 2548 N N . PHE A 1 323 ? 9.136 24.921 -0.336 1.00 23.80 323 PHE A N 1
ATOM 2549 C CA . PHE A 1 323 ? 9.332 25.812 -1.483 1.00 23.80 323 PHE A CA 1
ATOM 2550 C C . PHE A 1 323 ? 10.840 25.878 -1.764 1.00 23.80 323 PHE A C 1
ATOM 2552 O O . PHE A 1 323 ? 11.595 26.135 -0.821 1.00 23.80 323 PHE A O 1
ATOM 2559 N N . PRO A 1 324 ? 11.307 25.683 -3.010 1.00 24.69 324 PRO A N 1
ATOM 2560 C CA . PRO A 1 324 ? 12.622 26.158 -3.399 1.00 24.69 324 PRO A CA 1
ATOM 2561 C C . PRO A 1 324 ? 12.596 27.693 -3.439 1.00 24.69 324 PRO A C 1
ATOM 2563 O O . PRO A 1 324 ? 11.594 28.311 -3.798 1.00 24.69 324 PRO A O 1
ATOM 2566 N N . TYR A 1 325 ? 13.698 28.294 -3.005 1.00 23.41 325 TYR A N 1
ATOM 2567 C CA . TYR A 1 325 ? 13.934 29.733 -2.975 1.00 23.41 325 TYR A CA 1
ATOM 2568 C C . TYR A 1 325 ? 13.517 30.439 -4.275 1.00 23.41 325 TYR A C 1
ATOM 2570 O O . TYR A 1 325 ? 13.873 30.018 -5.372 1.00 23.41 325 TYR A O 1
ATOM 2578 N N . GLY A 1 326 ? 12.828 31.570 -4.125 1.00 24.14 326 GLY A N 1
ATOM 2579 C CA . GLY A 1 326 ? 12.492 32.480 -5.213 1.00 24.14 326 GLY A CA 1
ATOM 2580 C C . GLY A 1 326 ? 11.944 33.787 -4.660 1.00 24.14 326 GLY A C 1
ATOM 2581 O O . GLY A 1 326 ? 10.738 33.997 -4.601 1.00 24.14 326 GLY A O 1
ATOM 2582 N N . THR A 1 327 ? 12.833 34.665 -4.204 1.00 26.22 327 THR A N 1
ATOM 2583 C CA . THR A 1 327 ? 12.506 36.045 -3.836 1.00 26.22 327 THR A CA 1
ATOM 2584 C C . THR A 1 327 ? 11.920 36.789 -5.035 1.00 26.22 327 THR A C 1
ATOM 2586 O O . THR A 1 327 ? 12.637 37.081 -5.991 1.00 26.22 327 THR A O 1
ATOM 2589 N N . ARG A 1 328 ? 10.648 37.187 -4.962 1.00 24.78 328 ARG A N 1
ATOM 2590 C CA . ARG A 1 328 ? 10.158 38.376 -5.668 1.00 24.78 328 ARG A CA 1
ATOM 2591 C C . ARG A 1 328 ? 9.622 39.356 -4.638 1.00 24.78 328 ARG A C 1
ATOM 2593 O O . ARG A 1 328 ? 8.567 39.143 -4.051 1.00 24.78 328 ARG A O 1
ATOM 2600 N N . LYS A 1 329 ? 10.399 40.419 -4.413 1.00 26.45 329 LYS A N 1
ATOM 2601 C CA . LYS A 1 329 ? 9.929 41.649 -3.779 1.00 26.45 329 LYS A CA 1
ATOM 2602 C C . LYS A 1 329 ? 8.795 42.199 -4.641 1.00 26.45 329 LYS A C 1
ATOM 2604 O O . LYS A 1 329 ? 9.005 42.454 -5.824 1.00 26.45 329 LYS A O 1
ATOM 2609 N N . VAL A 1 330 ? 7.619 42.375 -4.056 1.00 27.53 330 VAL A N 1
ATOM 2610 C CA . VAL A 1 330 ? 6.600 43.264 -4.613 1.00 27.53 330 VAL A CA 1
ATOM 2611 C C . VAL A 1 330 ? 6.822 44.608 -3.935 1.00 27.53 330 VAL A C 1
ATOM 2613 O O . VAL A 1 330 ? 6.651 44.730 -2.724 1.00 27.53 330 VAL A O 1
ATOM 2616 N N . ASN A 1 331 ? 7.299 45.581 -4.710 1.00 25.41 331 ASN A N 1
ATOM 2617 C CA . ASN A 1 331 ? 7.355 46.975 -4.293 1.00 25.41 331 ASN A CA 1
ATOM 2618 C C . ASN A 1 331 ? 5.918 47.483 -4.145 1.00 25.41 331 ASN A C 1
ATOM 2620 O O . ASN A 1 331 ? 5.145 47.423 -5.098 1.00 25.41 331 ASN A O 1
ATOM 2624 N N . MET A 1 332 ? 5.580 47.984 -2.960 1.00 27.17 332 MET A N 1
ATOM 2625 C CA . MET A 1 332 ? 4.469 48.912 -2.798 1.00 27.17 332 MET A CA 1
ATOM 2626 C C . MET A 1 332 ? 4.981 50.301 -3.168 1.00 27.17 332 MET A C 1
ATOM 2628 O O . MET A 1 332 ? 5.892 50.817 -2.522 1.00 27.17 332 MET A O 1
ATOM 2632 N N . THR A 1 333 ? 4.391 50.901 -4.191 1.00 28.98 333 THR A N 1
ATOM 2633 C CA . THR A 1 333 ? 4.307 52.355 -4.304 1.00 28.98 333 THR A CA 1
ATOM 2634 C C . THR A 1 333 ? 2.833 52.725 -4.308 1.00 28.98 333 THR A C 1
ATOM 2636 O O . THR A 1 333 ? 2.037 52.050 -4.961 1.00 28.98 333 THR A O 1
ATOM 2639 N N . SER A 1 334 ? 2.557 53.742 -3.493 1.00 35.62 334 SER A N 1
ATOM 2640 C CA . SER A 1 334 ? 1.331 54.523 -3.290 1.00 35.62 334 SER A CA 1
ATOM 2641 C C . SER A 1 334 ? 0.399 54.653 -4.482 1.00 35.62 334 SER A C 1
ATOM 2643 O O . SER A 1 334 ? 0.934 54.934 -5.581 1.00 35.62 334 SER A O 1
#

Foldseek 3Di:
DPDPDDPVVQVVVQVVPVVVQVVVCVVPVHRDGPLRVCCVPPVPVSVVSVVVVVVVVVLVLLQPVNDDPVSSVVSVVLVVVLVVQLVVQQEAEEEECQQVVQQPADDPLVLLLVLLCVQPNPVSSVVLVVCVVVLNQQASLVSSCVSQPDVRCLVSLCVRAADDGARDDPLLCVVVRHQAEYEYCGQHCRNCVSCVPQAPEEEAQQPQVVLLVRSVVRGHYYYNNQYHSVDSVRHQGHQVSCCQQFNHLVDGDCVHRNLVSVLSSQVRGAYEYDQHDDCSDSVSVSVQPHDPDHFYFYQHPVGSGGDGDDDDDDDRDDDDDDDDDDDDDDDDDD

Radius of gyration: 23.27 Å; chains: 1; bounding box: 48×74×70 Å

Sequence (334 aa):
MATGRDPEFDAHFDSENPTIAASLNLLVGRPLTPSEALWQLDPDYYKYQRSLWIDSRLQIALGKGSLPNALYDLNRTRFDNLCKLVRRGIVVPFVGAGLSIPMGMPSWSDFMLNLARLGGGPKARRAVKEQMHLGQYEEAATHILQLLGDSEFQERYRAVFDIEAPAAGALKLLPQIVRGPIMTTNFDHNIENLFKHGLSMVYHGSDCDDFRRALASSDPVLFKLHGDIKIARSRVLTTSEYDDAYGVRTQLDHSRPIARGLRAAFSTRSLLFLAAASATTAHCRYSKRLPSRKTALFCHSTMPYWNTYPMPTDAIWSTHRSFPYGTRKVNMTS